Protein AF-A0A367M5C8-F1 (afdb_monomer_lite)

Sequence (348 aa):
QFVAPLQEIDLTRKSRAWNTSKTPVHHAIIPTTRRANISALSRIEQDLYEEICRRYLAQFMPLHRYRQVEVVVEVSGQRFGTSGTTPLLLGWKALYPGMKTKKKGEDDSGENDVLPPMAVGDAALCEGLDITAKKTTPPDHFTDATLLDAMINVHKYVTDERIKAIFKQMIDDRKSGEEEAAGGLGTPATRHTFVPKLVDLAQVEFVKPKGKQKEEFIISTQAGRALIQALPAEIAKPDMTALWETAMREIEAGRSTIDRFEAMQRSWITKVIAEIRSKPLNIPYTAPAKAGVGKGNGSSGPRVAPEPVGRACPQCGSQLMKRMGGNGPFIGCEGFRSGCKYTEQVAA

Secondary structure (DSSP, 8-state):
--TTGGGG--TT---TT--GGG-SS-PPP---SSPP-GGGS-HHHHHHHHHHHHHHHGGGSPPPEEEEEEEEEEETTEEEEEEEEEEEE-GGGGGSTT-----TTS---TT-SSPPP--TT--------------PPPPPPBPHHHHHHHHHTG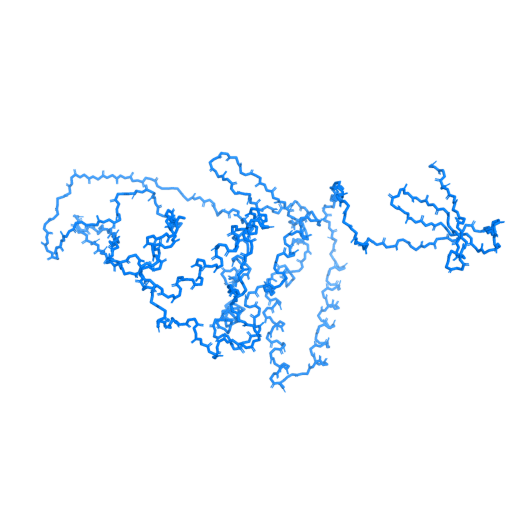GGS---HHHHHHHHHHHHHHHHT-S----SSS-TTTHHHHHHHHHHTTSEEEEPPSSS--S-EEEE-HHHHHHHHHS-HHHHSTHHHHHHHHHHHHHHTTSS-HHHHHHHHHHHHHHHHHHHHTS-------PPP-----------S--PPPEEEEEE-TTTSPEEEEEEETTEEEEEEGGGGGT---EEE---

Organism: Pseudomonas aeruginosa (NCBI:txid287)

InterPro domains:
  IPR000380 DNA topoisomerase, type IA [PTHR11390] (20-323)
  IPR003602 DNA topoisomerase, type IA, DNA-binding domain [SM00437] (3-228)
  IPR013497 DNA topoisomerase, type IA, central [PF01131] (13-259)
  IPR013497 DNA topoisomerase, type IA, central [PS52039] (1-273)
  IPR013498 DNA topoisomerase, type IA, zn finger [PF01396] (311-345)
  IPR013824 DNA topoisomerase, type IA, central region, subdomain 1 [G3DSA:1.10.460.10] (136-302)
  IPR013825 DNA topoisomerase, type IA, central region, subdomain 2 [G3DSA:2.70.20.10] (43-135)
  IPR023405 DNA topoisomerase, type IA, core domain [SSF56712] (9-277)

Foldseek 3Di:
DCPVLLVQFDPVAAAPQPDPLQADPHHDDADDPDDDPLVPDDPVRNVVNLVRHLVVSLRRWDDWDKDKDKDWDADPNDIDIAIAIGTPDCISVVSPPPPPPDDPPDDPPVPRNDDDDDDPPDDDDDPDDDDDDDDDDDDDFAFLVRVLVCQLQVLVVDPDVVLSVLLVVLSVCNVSNVDQRCRGHDRPVCSVPPVVVCVQQQQKDWDQDDDPDGTTGIDGDQLNVLVLVLADPCVNGCSVVSVVVVVVVCCVVVNDHPVVVVVVVVVVVVVRVVVSVVDDRPGDDDNPDPDPDDDDPDDDDDFDDWAWPPAADPVPRATWTWGADPVGIKIDGPCVVVPDGDIGRDDD

Radius of gyration: 30.15 Å; chains: 1; bounding box: 97×52×67 Å

Structure (mmCIF, N/CA/C/O backbone):
data_AF-A0A367M5C8-F1
#
_entry.id   AF-A0A367M5C8-F1
#
loop_
_atom_site.group_PDB
_atom_site.id
_atom_site.type_symbol
_atom_site.label_atom_id
_atom_site.label_alt_id
_atom_site.label_comp_id
_atom_site.label_asym_id
_atom_site.label_entity_id
_atom_site.label_seq_id
_atom_site.pdbx_PDB_ins_code
_atom_site.Cartn_x
_atom_site.Cartn_y
_atom_site.Cartn_z
_atom_site.occupancy
_atom_site.B_iso_or_equiv
_atom_site.auth_seq_id
_atom_site.auth_comp_id
_atom_site.auth_asym_id
_atom_site.auth_atom_id
_atom_site.pdbx_PDB_model_num
ATOM 1 N N . GLN A 1 1 ? 10.477 -0.413 27.932 1.00 45.53 1 GLN A N 1
ATOM 2 C CA . GLN A 1 1 ? 9.050 -0.048 28.092 1.00 45.53 1 GLN A CA 1
ATOM 3 C C . GLN A 1 1 ? 8.068 -1.177 27.728 1.00 45.53 1 GLN A C 1
ATOM 5 O O . GLN A 1 1 ? 6.872 -0.965 27.826 1.00 45.53 1 GLN A O 1
ATOM 10 N N . PHE A 1 2 ? 8.525 -2.398 27.410 1.00 49.91 2 PHE A N 1
ATOM 11 C CA . PHE A 1 2 ? 7.648 -3.506 26.989 1.00 49.91 2 PHE A CA 1
ATOM 12 C C . PHE A 1 2 ? 7.204 -4.470 28.095 1.00 49.91 2 PHE A C 1
ATOM 14 O O . PHE A 1 2 ? 6.577 -5.466 27.786 1.00 49.91 2 PHE A O 1
ATOM 21 N N . VAL A 1 3 ? 7.537 -4.245 29.367 1.00 50.66 3 VAL A N 1
ATOM 22 C CA . VAL A 1 3 ? 7.483 -5.323 30.377 1.00 50.66 3 VAL A CA 1
ATOM 23 C C . VAL A 1 3 ? 6.057 -5.829 30.661 1.00 50.66 3 VAL A C 1
ATOM 25 O O . VAL A 1 3 ? 5.879 -7.025 30.856 1.00 50.66 3 VAL A O 1
ATOM 28 N N . ALA A 1 4 ? 5.039 -4.962 30.629 1.00 50.94 4 ALA A N 1
ATOM 29 C CA . ALA A 1 4 ? 3.665 -5.347 30.971 1.00 50.94 4 ALA A CA 1
ATOM 30 C C . ALA A 1 4 ? 2.943 -6.196 29.890 1.00 50.94 4 ALA A C 1
ATOM 32 O O . ALA A 1 4 ? 2.365 -7.215 30.256 1.00 50.94 4 ALA A O 1
ATOM 33 N N . PRO A 1 5 ? 3.019 -5.887 28.574 1.00 63.91 5 PRO A N 1
ATOM 34 C CA . PRO A 1 5 ? 2.407 -6.721 27.527 1.00 63.91 5 PRO A CA 1
ATOM 35 C C . PRO A 1 5 ? 2.975 -8.141 27.380 1.00 63.91 5 PRO A C 1
ATOM 37 O O . PRO A 1 5 ? 2.334 -8.987 26.765 1.00 63.91 5 PRO A O 1
ATOM 40 N N . LEU A 1 6 ? 4.182 -8.414 27.892 1.00 67.06 6 LEU A N 1
ATOM 41 C CA . LEU A 1 6 ? 4.863 -9.698 27.666 1.00 67.06 6 LEU A CA 1
ATOM 42 C C . LEU A 1 6 ? 4.231 -10.863 28.442 1.00 67.06 6 LEU A C 1
ATOM 44 O O . LEU A 1 6 ? 4.480 -12.011 28.093 1.00 67.06 6 LEU A O 1
ATOM 48 N N . GLN A 1 7 ? 3.420 -10.591 29.470 1.00 75.50 7 GLN A N 1
ATOM 49 C CA . GLN A 1 7 ? 2.758 -11.635 30.262 1.00 75.50 7 GLN A CA 1
ATOM 50 C C . GLN A 1 7 ? 1.666 -12.381 29.477 1.00 75.50 7 GLN A C 1
ATOM 52 O O . GLN A 1 7 ? 1.355 -13.520 29.805 1.00 75.50 7 GLN A O 1
ATOM 57 N N . GLU A 1 8 ? 1.109 -11.767 28.427 1.00 82.62 8 GLU A N 1
ATOM 58 C CA . GLU A 1 8 ? 0.104 -12.381 27.545 1.00 82.62 8 GLU A CA 1
ATOM 59 C C . GLU A 1 8 ? 0.723 -13.176 26.380 1.00 82.62 8 GLU A C 1
ATOM 61 O O . GLU A 1 8 ? -0.003 -13.704 25.534 1.00 82.62 8 GLU A O 1
ATOM 66 N N . ILE A 1 9 ? 2.056 -13.251 26.304 1.00 89.38 9 ILE A N 1
ATOM 67 C CA . ILE A 1 9 ? 2.743 -14.012 25.262 1.00 89.38 9 ILE A CA 1
ATOM 68 C C . ILE A 1 9 ? 2.617 -15.500 25.556 1.00 89.38 9 ILE A C 1
ATOM 70 O O . ILE A 1 9 ? 3.171 -16.013 26.526 1.00 89.38 9 ILE A O 1
ATOM 74 N N . ASP A 1 10 ? 1.969 -16.204 24.637 1.00 92.62 10 ASP A N 1
ATOM 75 C CA . ASP A 1 10 ? 1.912 -17.656 24.619 1.00 92.62 10 ASP A CA 1
ATOM 76 C C . ASP A 1 10 ? 2.814 -18.189 23.499 1.00 92.62 10 ASP A C 1
ATOM 78 O O . ASP A 1 10 ? 2.473 -18.140 22.317 1.00 92.62 10 ASP A O 1
ATOM 82 N N . LEU A 1 11 ? 3.981 -18.721 23.871 1.00 91.25 11 LEU A N 1
ATOM 83 C CA . LEU A 1 11 ? 4.947 -19.283 22.919 1.00 91.25 11 LEU A CA 1
ATOM 84 C C . LEU A 1 11 ? 4.461 -20.584 22.257 1.00 91.25 11 LEU A C 1
ATOM 86 O O . LEU A 1 11 ? 5.047 -21.013 21.263 1.00 91.25 11 LEU A O 1
ATOM 90 N N . THR A 1 12 ? 3.406 -21.216 22.782 1.00 93.56 12 THR A N 1
ATOM 91 C CA . THR A 1 12 ? 2.796 -22.408 22.172 1.00 93.56 12 THR A CA 1
ATOM 92 C C . THR A 1 12 ? 1.812 -22.047 21.059 1.00 93.56 12 THR A C 1
ATOM 94 O O . THR A 1 12 ? 1.510 -22.872 20.190 1.00 93.56 12 THR A O 1
ATOM 97 N N . ARG A 1 13 ? 1.354 -20.789 21.027 1.00 92.44 13 ARG A N 1
ATOM 98 C CA . ARG A 1 13 ? 0.439 -20.277 20.014 1.00 92.44 13 ARG A CA 1
ATOM 99 C C . ARG A 1 13 ? 1.116 -20.214 18.649 1.00 92.44 13 ARG A C 1
ATOM 101 O O . ARG A 1 13 ? 2.144 -19.570 18.461 1.00 92.44 13 ARG A O 1
ATOM 108 N N . LYS A 1 14 ? 0.454 -20.801 17.653 1.00 90.94 14 LYS A N 1
ATOM 109 C CA . LYS A 1 14 ? 0.786 -20.648 16.233 1.00 90.94 14 LYS A CA 1
ATOM 110 C C . LYS A 1 14 ? -0.326 -19.862 15.555 1.00 90.94 14 LYS A C 1
ATOM 112 O O . LYS A 1 14 ? -1.438 -20.358 15.387 1.00 90.94 14 LYS A O 1
ATOM 117 N N . SER A 1 15 ? -0.052 -18.609 15.204 1.00 92.88 15 SER A N 1
ATOM 118 C CA . SER A 1 15 ? -0.981 -17.809 14.401 1.00 92.88 15 SER A CA 1
ATOM 119 C C . SER A 1 15 ? -1.059 -18.342 12.962 1.00 92.88 15 SER A C 1
ATOM 121 O O . SER A 1 15 ? -0.320 -19.235 12.550 1.00 92.88 15 SER A O 1
ATOM 123 N N . ARG A 1 16 ? -1.914 -17.732 12.140 1.00 91.19 16 ARG A N 1
ATOM 124 C CA . ARG A 1 16 ? -1.966 -18.008 10.696 1.00 91.19 16 ARG A CA 1
ATOM 125 C C . ARG A 1 16 ? -0.659 -17.716 9.939 1.00 91.19 16 ARG A C 1
ATOM 127 O O . ARG A 1 16 ? -0.569 -18.058 8.767 1.00 91.19 16 ARG A O 1
ATOM 134 N N . ALA A 1 17 ? 0.304 -17.026 10.560 1.00 90.81 17 ALA A N 1
ATOM 135 C CA . ALA A 1 17 ? 1.581 -16.685 9.936 1.00 90.81 17 ALA A CA 1
ATOM 136 C C . ALA A 1 17 ? 2.478 -17.914 9.695 1.00 90.81 17 ALA A C 1
ATOM 138 O O . ALA A 1 17 ? 3.324 -17.878 8.807 1.00 90.81 17 ALA A O 1
ATOM 139 N N . TRP A 1 18 ? 2.282 -19.006 10.441 1.00 91.19 18 TRP A N 1
ATOM 140 C CA . TRP A 1 18 ? 3.015 -20.261 10.262 1.00 91.19 18 TRP A CA 1
ATOM 141 C C . TRP A 1 18 ? 2.321 -21.132 9.219 1.00 91.19 18 TRP A C 1
ATOM 143 O O . TRP A 1 18 ? 1.562 -22.037 9.559 1.00 91.19 18 TRP A O 1
ATOM 153 N N . ASN A 1 19 ? 2.557 -20.833 7.943 1.00 88.31 19 ASN A N 1
ATOM 154 C CA . ASN A 1 19 ? 1.948 -21.569 6.844 1.00 88.31 19 ASN A CA 1
ATOM 155 C C . ASN A 1 19 ? 2.931 -21.769 5.681 1.00 88.31 19 ASN A C 1
ATOM 157 O O . ASN A 1 19 ? 3.166 -20.847 4.905 1.00 88.31 19 ASN A O 1
ATOM 161 N N . THR A 1 20 ? 3.457 -22.990 5.541 1.00 87.12 20 THR A N 1
ATOM 162 C CA . THR A 1 20 ? 4.436 -23.365 4.504 1.00 87.12 20 THR A CA 1
ATOM 163 C C . THR A 1 20 ? 3.883 -23.256 3.083 1.00 87.12 20 THR A C 1
ATOM 165 O O . THR A 1 20 ? 4.638 -22.964 2.164 1.00 87.12 20 THR A O 1
ATOM 168 N N . SER A 1 21 ? 2.566 -23.417 2.890 1.00 81.38 21 SER A N 1
ATOM 169 C CA . SER A 1 21 ? 1.946 -23.220 1.567 1.00 81.38 21 SER A CA 1
ATOM 170 C C . SER A 1 21 ? 2.016 -21.770 1.080 1.00 81.38 21 SER A C 1
ATOM 172 O O . SER A 1 21 ? 1.795 -21.521 -0.095 1.00 81.38 21 SER A O 1
ATOM 174 N N . LYS A 1 22 ? 2.345 -20.820 1.971 1.00 78.06 22 LYS A N 1
ATOM 175 C CA . LYS A 1 22 ? 2.404 -19.384 1.674 1.00 78.06 22 LYS A CA 1
ATOM 176 C C . LYS A 1 22 ? 3.822 -18.806 1.674 1.00 78.06 22 LYS A C 1
ATOM 178 O O . LYS A 1 22 ? 3.990 -17.601 1.870 1.00 78.06 22 LYS A O 1
ATOM 183 N N . THR A 1 23 ? 4.846 -19.648 1.538 1.00 71.75 23 THR A N 1
ATOM 184 C CA . THR A 1 23 ? 6.262 -19.243 1.597 1.00 71.75 23 THR A CA 1
ATOM 185 C C . THR A 1 23 ? 7.053 -19.866 0.443 1.00 71.75 23 THR A C 1
ATOM 187 O O . THR A 1 23 ? 7.751 -20.855 0.665 1.00 71.75 23 THR A O 1
ATOM 190 N N . PRO A 1 24 ? 6.945 -19.324 -0.784 1.00 64.31 24 PRO A N 1
ATOM 191 C CA . PRO A 1 24 ? 7.475 -19.986 -1.975 1.00 64.31 24 PRO A CA 1
ATOM 192 C C . PRO A 1 24 ? 8.989 -19.776 -2.146 1.00 64.31 24 PRO A C 1
ATOM 194 O O . PRO A 1 24 ? 9.703 -20.715 -2.474 1.00 64.31 24 PRO A O 1
ATOM 197 N N . VAL A 1 25 ? 9.504 -18.569 -1.872 1.00 68.50 25 VAL A N 1
ATOM 198 C CA . VAL A 1 25 ? 10.933 -18.223 -2.074 1.00 68.50 25 VAL A CA 1
ATOM 199 C C . VAL A 1 25 ? 11.537 -17.545 -0.843 1.00 68.50 25 VAL A C 1
ATOM 201 O O . VAL A 1 25 ? 12.653 -17.849 -0.418 1.00 68.50 25 VAL A O 1
ATOM 204 N N . HIS A 1 26 ? 10.780 -16.641 -0.223 1.00 78.31 26 HIS A N 1
ATOM 205 C CA . HIS A 1 26 ? 11.181 -15.912 0.975 1.00 78.31 26 HIS A CA 1
ATOM 206 C C . HIS A 1 26 ? 10.059 -15.939 2.016 1.00 78.31 26 HIS A C 1
ATOM 208 O O . HIS A 1 26 ? 8.881 -16.072 1.682 1.00 78.31 26 HIS A O 1
ATOM 214 N N . HIS A 1 27 ? 10.423 -15.796 3.289 1.00 84.81 27 HIS A N 1
ATOM 215 C CA . HIS A 1 27 ? 9.475 -15.634 4.390 1.00 84.81 27 HIS A CA 1
ATOM 216 C C . HIS A 1 27 ? 9.420 -14.171 4.856 1.00 84.81 27 HIS A C 1
ATOM 218 O O . HIS A 1 27 ? 10.221 -13.331 4.444 1.00 84.81 27 HIS A O 1
ATOM 224 N N . ALA A 1 28 ? 8.471 -13.854 5.742 1.00 89.19 28 ALA A N 1
ATOM 225 C CA . ALA A 1 28 ? 8.386 -12.535 6.364 1.00 89.19 28 ALA A CA 1
ATOM 226 C C . ALA A 1 28 ? 9.695 -12.159 7.088 1.00 89.19 28 ALA A C 1
ATOM 228 O O . ALA A 1 28 ? 10.376 -13.024 7.640 1.00 89.19 28 ALA A O 1
ATOM 229 N N . ILE A 1 29 ? 10.028 -10.866 7.122 1.00 92.25 29 ILE A N 1
ATOM 230 C CA . ILE A 1 29 ? 11.191 -10.357 7.862 1.00 92.25 29 ILE A CA 1
ATOM 231 C C . ILE A 1 29 ? 10.926 -10.531 9.363 1.00 92.25 29 ILE A C 1
ATOM 233 O O . ILE A 1 29 ? 9.943 -10.005 9.887 1.00 92.25 29 ILE A O 1
ATOM 237 N N . ILE A 1 30 ? 11.801 -11.272 10.042 1.00 94.94 30 ILE A N 1
ATOM 238 C CA . ILE A 1 30 ? 11.716 -11.583 11.474 1.00 94.94 30 ILE A CA 1
ATOM 239 C C . ILE A 1 30 ? 13.069 -11.341 12.155 1.00 94.94 30 ILE A C 1
ATOM 241 O O . ILE A 1 30 ? 14.100 -11.329 11.475 1.00 94.94 30 ILE A O 1
ATOM 245 N N . PRO A 1 31 ? 13.104 -11.174 13.489 1.00 94.75 31 PRO A N 1
ATOM 246 C CA . PRO A 1 31 ? 14.361 -11.175 14.224 1.00 94.75 31 PRO A CA 1
ATOM 247 C C . PRO A 1 31 ? 15.100 -12.505 14.037 1.00 94.75 31 PRO A C 1
ATOM 249 O O . PRO A 1 31 ? 14.482 -13.568 13.966 1.00 94.75 31 PRO A O 1
ATOM 252 N N . THR A 1 32 ? 16.430 -12.456 13.992 1.00 94.56 32 THR A N 1
ATOM 253 C CA . THR A 1 32 ? 17.258 -13.673 13.991 1.00 94.56 32 THR A CA 1
ATOM 254 C C . THR A 1 32 ? 17.494 -14.168 15.419 1.00 94.56 32 THR A C 1
ATOM 256 O O . THR A 1 32 ? 17.270 -13.445 16.388 1.00 94.56 32 THR A O 1
ATOM 259 N N . THR A 1 33 ? 18.011 -15.387 15.570 1.00 93.12 33 THR A N 1
ATOM 260 C CA . THR A 1 33 ? 18.402 -15.940 16.879 1.00 93.12 33 THR A CA 1
ATOM 261 C C . THR A 1 33 ? 19.664 -15.292 17.459 1.00 93.12 33 THR A C 1
ATOM 263 O O . THR A 1 33 ? 19.982 -15.496 18.631 1.00 93.12 33 THR A O 1
ATOM 266 N N . ARG A 1 34 ? 20.398 -14.496 16.668 1.00 93.44 34 ARG A N 1
ATOM 267 C CA . ARG A 1 34 ? 21.590 -13.789 17.135 1.00 93.44 34 ARG A CA 1
ATOM 268 C C . ARG A 1 34 ? 21.174 -12.603 17.999 1.00 93.44 34 ARG A C 1
ATOM 270 O O . ARG A 1 34 ? 20.440 -11.725 17.552 1.00 93.44 34 ARG A O 1
ATOM 277 N N . ARG A 1 35 ? 21.702 -12.542 19.223 1.00 90.06 35 ARG A N 1
ATOM 278 C CA . ARG A 1 35 ? 21.467 -11.410 20.125 1.00 90.06 35 ARG A CA 1
ATOM 279 C C . ARG A 1 35 ? 21.980 -10.117 19.485 1.00 90.06 35 ARG A C 1
ATOM 281 O O . ARG A 1 35 ? 23.178 -9.985 19.235 1.00 90.06 35 ARG A O 1
ATOM 288 N N . ALA A 1 36 ? 21.074 -9.179 19.225 1.00 89.88 36 ALA A N 1
ATOM 289 C CA . ALA A 1 36 ? 21.419 -7.877 18.668 1.00 89.88 36 ALA A CA 1
ATOM 290 C C . ALA A 1 36 ? 22.161 -7.015 19.703 1.00 89.88 36 ALA A C 1
ATOM 292 O O . ALA A 1 36 ? 21.765 -6.949 20.869 1.00 89.88 36 ALA A O 1
ATOM 293 N N . ASN A 1 37 ? 23.222 -6.330 19.268 1.00 93.31 37 ASN A N 1
ATOM 294 C CA . ASN A 1 37 ? 23.894 -5.316 20.073 1.00 93.31 37 ASN A CA 1
ATOM 295 C C . ASN A 1 37 ? 23.205 -3.959 19.868 1.00 93.31 37 ASN A C 1
ATOM 297 O O . ASN A 1 37 ? 23.601 -3.185 19.002 1.00 93.31 37 ASN A O 1
ATOM 301 N N . ILE A 1 38 ? 22.156 -3.695 20.649 1.00 91.25 38 ILE A N 1
ATOM 302 C CA . ILE A 1 38 ? 21.297 -2.513 20.478 1.00 91.25 38 ILE A CA 1
ATOM 303 C C . ILE A 1 38 ? 22.083 -1.200 20.587 1.00 91.25 38 ILE A C 1
ATOM 305 O O . ILE A 1 38 ? 21.796 -0.264 19.851 1.00 91.25 38 ILE A O 1
ATOM 309 N N . SER A 1 39 ? 23.107 -1.132 21.444 1.00 92.56 39 SER A N 1
ATOM 310 C CA . SER A 1 39 ? 23.910 0.087 21.616 1.00 92.56 39 SER A CA 1
ATOM 311 C C . SER A 1 39 ? 24.799 0.416 20.415 1.00 92.56 39 SER A C 1
ATOM 313 O O . SER A 1 39 ? 25.228 1.558 20.286 1.00 92.56 39 SER A O 1
ATOM 315 N N . ALA A 1 40 ? 25.068 -0.557 19.539 1.00 94.88 40 ALA A N 1
ATOM 316 C CA . ALA A 1 40 ? 25.815 -0.341 18.302 1.00 94.88 40 ALA A CA 1
ATOM 317 C C . ALA A 1 40 ? 24.926 0.114 17.134 1.00 94.88 40 ALA A C 1
ATOM 319 O O . ALA A 1 40 ? 25.451 0.521 16.102 1.00 94.88 40 ALA A O 1
ATOM 320 N N . LEU A 1 41 ? 23.600 0.031 17.278 1.00 94.31 41 LEU A N 1
ATOM 321 C CA . LEU A 1 41 ? 22.654 0.449 16.251 1.00 94.31 41 LEU A CA 1
ATOM 322 C C . LEU A 1 41 ? 22.446 1.965 16.313 1.00 94.31 41 LEU A C 1
ATOM 324 O O . LEU A 1 41 ? 22.306 2.541 17.394 1.00 94.31 41 LEU A O 1
ATOM 328 N N . SER A 1 42 ? 22.357 2.609 15.153 1.00 96.56 42 SER A N 1
ATOM 329 C CA . SER A 1 42 ? 21.863 3.982 15.043 1.00 96.56 42 SER A CA 1
ATOM 330 C C . SER A 1 42 ? 20.400 4.075 15.485 1.00 96.56 42 SER A C 1
ATOM 332 O O . SER A 1 42 ? 19.686 3.075 15.556 1.00 96.56 42 SER A O 1
ATOM 334 N N . ARG A 1 43 ? 19.905 5.292 15.738 1.00 94.25 43 ARG A N 1
ATOM 335 C CA . ARG A 1 43 ? 18.515 5.478 16.174 1.00 94.25 43 ARG A CA 1
ATOM 336 C C . ARG A 1 43 ? 17.496 4.885 15.190 1.00 94.25 43 ARG A C 1
ATOM 338 O O . ARG A 1 43 ? 16.565 4.216 15.619 1.00 94.25 43 ARG A O 1
ATOM 345 N N . ILE A 1 44 ? 17.709 5.085 13.889 1.00 94.94 44 ILE A N 1
ATOM 346 C CA . ILE A 1 44 ? 16.821 4.571 12.835 1.00 94.94 44 ILE A CA 1
ATOM 347 C C . ILE A 1 44 ? 16.834 3.038 12.814 1.00 94.94 44 ILE A C 1
ATOM 349 O O . ILE A 1 44 ? 15.782 2.411 12.717 1.00 94.94 44 ILE A O 1
ATOM 353 N N . GLU A 1 45 ? 18.012 2.423 12.941 1.00 95.25 45 GLU A N 1
ATOM 354 C CA . GLU A 1 45 ? 18.137 0.962 12.989 1.00 95.25 45 GLU A CA 1
ATOM 355 C C . GLU A 1 45 ? 17.485 0.375 14.244 1.00 95.25 45 GLU A C 1
ATOM 357 O O . GLU A 1 45 ? 16.847 -0.672 14.157 1.00 95.25 45 GLU A O 1
ATOM 362 N N . GLN A 1 46 ? 17.603 1.050 15.393 1.00 94.44 46 GLN A N 1
ATOM 363 C CA . GLN A 1 46 ? 16.920 0.649 16.625 1.00 94.44 46 GLN A CA 1
ATOM 364 C C . GLN A 1 46 ? 15.401 0.692 16.453 1.00 94.44 46 GLN A C 1
ATOM 366 O O . GLN A 1 46 ? 14.739 -0.304 16.737 1.00 94.44 46 GLN A O 1
ATOM 371 N N . ASP A 1 47 ? 14.862 1.805 15.946 1.00 93.12 47 ASP A N 1
ATOM 372 C CA . ASP A 1 47 ? 13.420 1.977 15.748 1.00 93.12 47 ASP A CA 1
ATOM 373 C C . ASP A 1 47 ? 12.865 0.917 14.766 1.00 93.12 47 ASP A C 1
ATOM 375 O O . ASP A 1 47 ? 11.828 0.301 15.029 1.00 93.12 47 ASP A O 1
ATOM 379 N N . LEU A 1 48 ? 13.583 0.633 13.667 1.00 94.50 48 LEU A N 1
ATOM 380 C CA . LEU A 1 48 ? 13.205 -0.403 12.697 1.00 94.50 48 LEU A CA 1
ATOM 381 C C . LEU A 1 48 ? 13.282 -1.818 13.293 1.00 94.50 48 LEU A C 1
ATOM 383 O O . LEU A 1 48 ? 12.357 -2.616 13.124 1.00 94.50 48 LEU A O 1
ATOM 387 N N . TYR A 1 49 ? 14.373 -2.141 13.992 1.00 94.62 49 TYR A N 1
ATOM 388 C CA . TYR A 1 49 ? 14.552 -3.441 14.639 1.00 94.62 49 TYR A CA 1
ATOM 389 C C . TYR A 1 49 ? 13.475 -3.693 15.701 1.00 94.62 49 TYR A C 1
ATOM 391 O O . TYR A 1 49 ? 12.922 -4.794 15.779 1.00 94.62 49 TYR A O 1
ATOM 399 N N . GLU A 1 50 ? 13.139 -2.670 16.489 1.00 92.25 50 GLU A N 1
ATOM 400 C CA . GLU A 1 50 ? 12.083 -2.733 17.493 1.00 92.25 50 GLU A CA 1
ATOM 401 C C . GLU A 1 50 ? 10.712 -2.999 16.861 1.00 92.25 50 GLU A C 1
ATOM 403 O O . GLU A 1 50 ? 9.981 -3.850 17.366 1.00 92.25 50 GLU A O 1
ATOM 408 N N . GLU A 1 51 ? 10.375 -2.362 15.734 1.00 93.94 51 GLU A N 1
ATOM 409 C CA . GLU A 1 51 ? 9.119 -2.636 15.021 1.00 93.94 51 GLU A CA 1
ATOM 410 C C . GLU A 1 51 ? 9.062 -4.073 14.480 1.00 93.94 51 GLU A C 1
ATOM 412 O O . GLU A 1 51 ? 8.044 -4.751 14.642 1.00 93.94 51 GLU A O 1
ATOM 417 N N . ILE A 1 52 ? 10.164 -4.586 13.917 1.00 95.06 52 ILE A N 1
ATOM 418 C CA . ILE A 1 52 ? 10.256 -5.983 13.457 1.00 95.06 52 ILE A CA 1
ATOM 419 C C . ILE A 1 52 ? 10.037 -6.948 14.632 1.00 95.06 52 ILE A C 1
ATOM 421 O O . ILE A 1 52 ? 9.245 -7.891 14.534 1.00 95.06 52 ILE A O 1
ATOM 425 N N . CYS A 1 53 ? 10.695 -6.700 15.769 1.00 93.56 53 CYS A N 1
ATOM 426 C CA . CYS A 1 53 ? 10.545 -7.518 16.972 1.00 93.56 53 CYS A CA 1
ATOM 427 C C . CYS A 1 53 ? 9.118 -7.462 17.518 1.00 93.56 53 CYS A C 1
ATOM 429 O O . CYS A 1 53 ? 8.515 -8.500 17.783 1.00 93.56 53 CYS A O 1
ATOM 431 N N . ARG A 1 54 ? 8.550 -6.261 17.644 1.00 92.88 54 ARG A N 1
ATOM 432 C CA . ARG A 1 54 ? 7.183 -6.032 18.119 1.00 92.88 54 ARG A CA 1
ATOM 433 C C . ARG A 1 54 ? 6.163 -6.756 17.240 1.00 92.88 54 ARG A C 1
ATOM 435 O O . ARG A 1 54 ? 5.284 -7.445 17.760 1.00 92.88 54 ARG A O 1
ATOM 442 N N . ARG A 1 55 ? 6.314 -6.683 15.913 1.00 94.31 55 ARG A N 1
ATOM 443 C CA . ARG A 1 55 ? 5.435 -7.363 14.953 1.00 94.31 55 ARG A CA 1
ATOM 444 C C . ARG A 1 55 ? 5.543 -8.888 15.014 1.00 94.31 55 ARG A C 1
ATOM 446 O O . ARG A 1 55 ? 4.530 -9.570 14.834 1.00 94.31 55 ARG A O 1
ATOM 453 N N . TYR A 1 56 ? 6.741 -9.414 15.271 1.00 94.62 56 TYR A N 1
ATOM 454 C CA . TYR A 1 56 ? 6.968 -10.842 15.492 1.00 94.62 56 TYR A CA 1
ATOM 455 C C . TYR A 1 56 ? 6.333 -11.315 16.809 1.00 94.62 56 TYR A C 1
ATOM 457 O O . TYR A 1 56 ? 5.574 -12.281 16.807 1.00 94.62 56 TYR A O 1
ATOM 465 N N . LEU A 1 57 ? 6.539 -10.586 17.911 1.00 93.06 57 LEU A N 1
ATOM 466 C CA . LEU A 1 57 ? 5.936 -10.892 19.217 1.00 93.06 57 LEU A CA 1
ATOM 467 C C . LEU A 1 57 ? 4.401 -10.873 19.170 1.00 93.06 57 LEU A C 1
ATOM 469 O O . LEU A 1 57 ? 3.757 -11.734 19.764 1.00 93.06 57 LEU A O 1
ATOM 473 N N . ALA A 1 58 ? 3.807 -9.962 18.393 1.00 93.19 58 ALA A N 1
ATOM 474 C CA . ALA A 1 58 ? 2.360 -9.895 18.183 1.00 93.19 58 ALA A CA 1
ATOM 475 C C . ALA A 1 58 ? 1.749 -11.212 17.665 1.00 93.19 58 ALA A C 1
ATOM 477 O O . ALA A 1 58 ? 0.559 -11.454 17.863 1.00 93.19 58 ALA A O 1
ATOM 478 N N . GLN A 1 59 ? 2.539 -12.076 17.017 1.00 94.81 59 GLN A N 1
ATOM 479 C CA . GLN A 1 59 ? 2.066 -13.371 16.526 1.00 94.81 59 GLN A CA 1
ATOM 480 C C . GLN A 1 59 ? 1.772 -14.384 17.649 1.00 94.81 59 GLN A C 1
ATOM 482 O O . GLN A 1 59 ? 0.974 -15.299 17.445 1.00 94.81 59 GLN A O 1
ATOM 487 N N . PHE A 1 60 ? 2.351 -14.179 18.833 1.00 94.50 60 PHE A N 1
ATOM 488 C CA . PHE A 1 60 ? 2.182 -15.012 20.030 1.00 94.50 60 PHE A CA 1
ATOM 489 C C . PHE A 1 60 ? 1.181 -14.423 21.033 1.00 94.50 60 PHE A C 1
ATOM 491 O O . PHE A 1 60 ? 0.932 -15.002 22.085 1.00 94.50 60 PHE A O 1
ATOM 498 N N . MET A 1 61 ? 0.582 -13.279 20.701 1.00 93.50 61 MET A N 1
ATOM 499 C CA . MET A 1 61 ? -0.424 -12.609 21.523 1.00 93.50 61 MET A CA 1
ATOM 500 C C . MET A 1 61 ? -1.844 -13.036 21.111 1.00 93.50 61 MET A C 1
ATOM 502 O O . MET A 1 61 ? -2.080 -13.385 19.941 1.00 93.50 61 MET A O 1
ATOM 506 N N . PRO A 1 62 ? -2.829 -12.972 22.024 1.00 93.06 62 PRO A N 1
ATOM 507 C CA . PRO A 1 62 ? -4.216 -13.268 21.694 1.00 93.06 62 PRO A CA 1
ATOM 508 C C . PRO A 1 62 ? -4.800 -12.262 20.689 1.00 93.06 62 PRO A C 1
ATOM 510 O O . PRO A 1 62 ? -4.286 -11.162 20.463 1.00 93.06 62 PRO A O 1
ATOM 513 N N . LEU A 1 63 ? -5.902 -12.656 20.045 1.00 93.31 63 LEU A N 1
ATOM 514 C CA . LEU A 1 63 ? -6.631 -11.761 19.147 1.00 93.31 63 LEU A CA 1
ATOM 515 C C . LEU A 1 63 ? -7.251 -10.610 19.943 1.00 93.31 63 LEU A C 1
ATOM 517 O O . LEU A 1 63 ? -7.773 -10.814 21.037 1.00 93.31 63 LEU A O 1
ATOM 521 N N . HIS A 1 64 ? -7.251 -9.418 19.350 1.00 92.38 64 HIS A N 1
ATOM 522 C CA . HIS A 1 64 ? -8.053 -8.313 19.854 1.00 92.38 64 HIS A CA 1
ATOM 523 C C . HIS A 1 64 ? -9.538 -8.685 19.775 1.00 92.38 64 HIS A C 1
ATOM 525 O O . HIS A 1 64 ? -10.037 -8.995 18.691 1.00 92.38 64 HIS A O 1
ATOM 531 N N . ARG A 1 65 ? -10.234 -8.652 20.911 1.00 93.00 65 ARG A N 1
ATOM 532 C CA . ARG A 1 65 ? -11.679 -8.885 21.001 1.00 93.00 65 ARG A CA 1
ATOM 533 C C . ARG A 1 65 ? -12.356 -7.581 21.376 1.00 93.00 65 ARG A C 1
ATOM 535 O O . ARG A 1 65 ? -11.913 -6.885 22.286 1.00 93.00 65 ARG A O 1
ATOM 542 N N . TYR A 1 66 ? -13.444 -7.275 20.695 1.00 90.69 66 TYR A N 1
ATOM 543 C CA . TYR A 1 66 ? -14.257 -6.096 20.940 1.00 90.69 66 TYR A CA 1
ATOM 544 C C . TYR A 1 66 ? -15.728 -6.447 20.737 1.00 90.69 66 TYR A C 1
ATOM 546 O O . TYR A 1 66 ? -16.054 -7.460 20.115 1.00 90.69 66 TYR A O 1
ATOM 554 N N . ARG A 1 67 ? -16.603 -5.611 21.282 1.00 89.44 67 ARG A N 1
ATOM 555 C CA . ARG A 1 67 ? -18.043 -5.640 21.055 1.00 89.44 67 ARG A CA 1
ATOM 556 C C . ARG A 1 67 ? -18.409 -4.406 20.245 1.00 89.44 67 ARG A C 1
ATOM 558 O O . ARG A 1 67 ? -18.207 -3.297 20.728 1.00 89.44 67 ARG A O 1
ATOM 565 N N . GLN A 1 68 ? -18.922 -4.611 19.039 1.00 90.38 68 GLN A N 1
ATOM 566 C CA . GLN A 1 68 ? -19.510 -3.552 18.226 1.00 90.38 68 GLN A CA 1
ATOM 567 C C . GLN A 1 68 ? -21.017 -3.521 18.486 1.00 90.38 68 GLN A C 1
ATOM 569 O O . GLN A 1 68 ? -21.659 -4.571 18.505 1.00 90.38 68 GLN A O 1
ATOM 574 N N . VAL A 1 69 ? -21.555 -2.332 18.732 1.00 89.31 69 VAL A N 1
ATOM 575 C CA . VAL A 1 69 ? -22.981 -2.073 18.939 1.00 89.31 69 VAL A CA 1
ATOM 576 C C . VAL A 1 69 ? -23.413 -1.083 17.873 1.00 89.31 69 VAL A C 1
ATOM 578 O O . VAL A 1 69 ? -22.768 -0.053 17.704 1.00 89.31 69 VAL A O 1
ATOM 581 N N . GLU A 1 70 ? -24.490 -1.397 17.166 1.00 91.31 70 GLU A N 1
ATOM 582 C CA . GLU A 1 70 ? -25.140 -0.499 16.215 1.00 91.31 70 GLU A CA 1
ATOM 583 C C . GLU A 1 70 ? -26.546 -0.215 16.720 1.00 91.31 70 GLU A C 1
ATOM 585 O O . GLU A 1 70 ? -27.264 -1.123 17.141 1.00 91.31 70 GLU A O 1
ATOM 590 N N . VAL A 1 71 ? -26.912 1.058 16.711 1.00 91.56 71 VAL A N 1
ATOM 591 C CA . VAL A 1 71 ? -28.167 1.553 17.260 1.00 91.56 71 VAL A CA 1
ATOM 592 C C . VAL A 1 71 ? -28.870 2.308 16.161 1.00 91.56 71 VAL A C 1
ATOM 594 O O . VAL A 1 71 ? -28.279 3.187 15.536 1.00 91.56 71 VAL A O 1
ATOM 597 N N . VAL A 1 72 ? -30.136 1.973 15.947 1.00 93.00 72 VAL A N 1
ATOM 598 C CA . VAL A 1 72 ? -31.022 2.710 15.054 1.00 93.00 72 VAL A CA 1
ATOM 599 C C . VAL A 1 72 ? -32.226 3.145 15.868 1.00 93.00 72 VAL A C 1
ATOM 601 O O . VAL A 1 72 ? -32.918 2.307 16.442 1.00 93.00 72 VAL A O 1
ATOM 604 N N . VAL A 1 73 ? -32.469 4.451 15.906 1.00 92.00 73 VAL A N 1
ATOM 605 C CA . VAL A 1 73 ? -33.648 5.049 16.536 1.00 92.00 73 VAL A CA 1
ATOM 606 C C . VAL A 1 73 ? -34.533 5.673 15.469 1.00 92.00 73 VAL A C 1
ATOM 608 O O . VAL A 1 73 ? -34.045 6.201 14.466 1.00 92.00 73 VAL A O 1
ATOM 611 N N . GLU A 1 74 ? -35.843 5.603 15.681 1.00 92.50 74 GLU A N 1
ATOM 612 C CA . GLU A 1 74 ? -36.825 6.263 14.829 1.00 92.50 74 GLU A CA 1
ATOM 613 C C . GLU A 1 74 ? -37.395 7.481 15.555 1.00 92.50 74 GLU A C 1
ATOM 615 O O . GLU A 1 74 ? -37.919 7.368 16.661 1.00 92.50 74 GLU A O 1
ATOM 620 N N . VAL A 1 75 ? -37.290 8.652 14.930 1.00 90.62 75 VAL A N 1
ATOM 621 C CA . VAL A 1 75 ? -37.833 9.912 15.447 1.00 90.62 75 VAL A CA 1
ATOM 622 C C . VAL A 1 75 ? -38.649 10.549 14.332 1.00 90.62 75 VAL A C 1
ATOM 624 O O . VAL A 1 75 ? -38.120 10.838 13.260 1.00 90.62 75 VAL A O 1
ATOM 627 N N . SER A 1 76 ? -39.950 10.743 14.560 1.00 89.81 76 SER A N 1
ATOM 628 C CA . SER A 1 76 ? -40.872 11.332 13.573 1.00 89.81 76 SER A CA 1
ATOM 629 C C . SER A 1 76 ? -40.828 10.644 12.193 1.00 89.81 76 SER A C 1
ATOM 631 O O . SER A 1 76 ? -40.851 11.308 11.157 1.00 89.81 76 SER A O 1
ATOM 633 N N . GLY A 1 77 ? -40.717 9.309 12.169 1.00 91.38 77 GLY A N 1
ATOM 634 C CA . GLY A 1 77 ? -40.640 8.501 10.943 1.00 91.38 77 GLY A CA 1
ATOM 635 C C . GLY A 1 77 ? -39.285 8.531 10.219 1.00 91.38 77 GLY A C 1
ATOM 636 O O . GLY A 1 77 ? -39.153 7.937 9.151 1.00 91.38 77 GLY A O 1
ATOM 637 N N . GLN A 1 78 ? -38.275 9.212 10.771 1.00 92.62 78 GLN A N 1
ATOM 638 C CA . GLN A 1 78 ? -36.910 9.248 10.240 1.00 92.62 78 GLN A CA 1
ATOM 639 C C . GLN A 1 78 ? -35.980 8.360 11.068 1.00 92.62 78 GLN A C 1
ATOM 641 O O . GLN A 1 78 ? -36.103 8.290 12.290 1.00 92.62 78 GLN A O 1
ATOM 646 N N . ARG A 1 79 ? -35.026 7.699 10.403 1.00 94.06 79 ARG A N 1
ATOM 647 C CA . ARG A 1 79 ? -34.059 6.800 11.049 1.00 94.06 79 ARG A CA 1
ATOM 648 C C . ARG A 1 79 ? -32.737 7.508 11.310 1.00 94.06 79 ARG A C 1
ATOM 650 O O . ARG A 1 79 ? -32.114 8.015 10.381 1.00 94.06 79 ARG A O 1
ATOM 657 N N . PHE A 1 80 ? -32.282 7.447 12.553 1.00 91.56 80 PHE A N 1
ATOM 658 C CA . PHE A 1 80 ? -30.970 7.923 12.978 1.00 91.56 80 PHE A CA 1
ATOM 659 C C . PHE A 1 80 ? -30.140 6.738 13.455 1.00 91.56 80 PHE A C 1
ATOM 661 O O . PHE A 1 80 ? -30.657 5.859 14.142 1.00 91.56 80 PHE A O 1
ATOM 668 N N . GLY A 1 81 ? -28.869 6.701 13.060 1.00 90.69 81 GLY A N 1
ATOM 669 C CA . GLY A 1 81 ? -27.964 5.596 13.350 1.00 90.69 81 GLY A CA 1
ATOM 670 C C . GLY A 1 81 ? -26.703 6.063 14.063 1.00 90.69 81 GLY A C 1
ATOM 671 O O . GLY A 1 81 ? -26.134 7.091 13.699 1.00 90.69 81 GLY A O 1
ATOM 672 N N . THR A 1 82 ? -26.245 5.288 15.040 1.00 91.25 82 THR A N 1
ATOM 673 C CA . THR A 1 82 ? -24.904 5.422 15.620 1.00 91.25 82 THR A CA 1
ATOM 674 C C . THR A 1 82 ? -24.296 4.045 15.859 1.00 91.25 82 THR A C 1
ATOM 676 O O . THR A 1 82 ? -25.002 3.036 15.917 1.00 91.25 82 THR A O 1
ATOM 679 N N . SER A 1 83 ? -22.977 3.993 15.988 1.00 91.19 83 SER A N 1
ATOM 680 C CA . SER A 1 83 ? -22.254 2.768 16.302 1.00 91.19 83 SER A CA 1
ATOM 681 C C . SER A 1 83 ? -21.162 3.038 17.324 1.00 91.19 83 SER A C 1
ATOM 683 O O . SER A 1 83 ? -20.494 4.063 17.237 1.00 91.19 83 SER A O 1
ATOM 685 N N . GLY A 1 84 ? -20.946 2.093 18.234 1.00 89.38 84 GLY A N 1
ATOM 686 C CA . GLY A 1 84 ? -19.860 2.124 19.210 1.00 89.38 84 GLY A CA 1
ATOM 687 C C . GLY A 1 84 ? -19.109 0.804 19.254 1.00 89.38 84 GLY A C 1
ATOM 688 O O . GLY A 1 84 ? -19.644 -0.254 18.919 1.00 89.38 84 GLY A O 1
ATOM 689 N N . THR A 1 85 ? -17.851 0.854 19.675 1.00 87.88 85 THR A N 1
ATOM 690 C CA . THR A 1 85 ? -16.956 -0.297 19.785 1.00 87.88 85 THR A CA 1
ATOM 691 C C . THR A 1 85 ? -16.283 -0.347 21.155 1.00 87.88 85 THR A C 1
ATOM 693 O O . THR A 1 85 ? -15.341 0.385 21.434 1.00 87.88 85 THR A O 1
ATOM 696 N N . THR A 1 86 ? -16.681 -1.297 22.002 1.00 88.94 86 THR A N 1
ATOM 697 C CA . THR A 1 86 ? -16.053 -1.520 23.314 1.00 88.94 86 THR A CA 1
ATOM 698 C C . THR A 1 86 ? -14.965 -2.599 23.233 1.00 88.94 86 THR A C 1
ATOM 700 O O . THR A 1 86 ? -15.288 -3.757 22.944 1.00 88.94 86 THR A O 1
ATOM 703 N N . PRO A 1 87 ? -13.683 -2.299 23.520 1.00 88.19 87 PRO A N 1
ATOM 704 C CA . PRO A 1 87 ? -12.645 -3.320 23.663 1.00 88.19 87 PRO A CA 1
ATOM 705 C C . PRO A 1 87 ? -12.960 -4.280 24.820 1.00 88.19 87 PRO A C 1
ATOM 707 O O . PRO A 1 87 ? -13.184 -3.844 25.943 1.00 88.19 87 PRO A O 1
ATOM 710 N N . LEU A 1 88 ? -12.945 -5.589 24.560 1.00 90.06 88 LEU A N 1
ATOM 711 C CA . LEU A 1 88 ? -13.080 -6.638 25.584 1.00 90.06 88 LEU A CA 1
ATOM 712 C C . LEU A 1 88 ? -11.718 -7.233 25.963 1.00 90.06 88 LEU A C 1
ATOM 714 O O . LEU A 1 88 ? -11.489 -7.602 27.107 1.00 90.06 88 LEU A O 1
ATOM 718 N N . LEU A 1 89 ? -10.817 -7.339 24.983 1.00 90.81 89 LEU A N 1
ATOM 719 C CA . LEU A 1 89 ? -9.434 -7.778 25.148 1.00 90.81 89 LEU A CA 1
ATOM 720 C C . LEU A 1 89 ? -8.573 -7.050 24.117 1.00 90.81 89 LEU A C 1
ATOM 722 O O . LEU A 1 89 ? -8.846 -7.133 22.917 1.00 90.81 89 LEU A O 1
ATOM 726 N N . LEU A 1 90 ? -7.519 -6.352 24.540 1.00 89.12 90 LEU A N 1
ATOM 727 C CA . LEU A 1 90 ? -6.604 -5.696 23.598 1.00 89.12 90 LEU A CA 1
ATOM 728 C C . LEU A 1 90 ? -5.811 -6.720 22.777 1.00 89.12 90 LEU A C 1
ATOM 730 O O . LEU A 1 90 ? -5.668 -6.551 21.563 1.00 89.12 90 LEU A O 1
ATOM 734 N N . GLY A 1 91 ? -5.342 -7.790 23.423 1.00 91.94 91 GLY A N 1
ATOM 735 C CA . GLY A 1 91 ? -4.497 -8.809 22.814 1.00 91.94 91 GLY A CA 1
ATOM 736 C C . GLY A 1 91 ? -3.273 -8.192 22.148 1.00 91.94 91 GLY A C 1
ATOM 737 O O . GLY A 1 91 ? -2.641 -7.299 22.708 1.00 91.94 91 GLY A O 1
ATOM 738 N N . TRP A 1 92 ? -2.957 -8.595 20.916 1.00 91.69 92 TRP A N 1
ATOM 739 C CA . TRP A 1 92 ? -1.789 -8.074 20.192 1.00 91.69 92 TRP A CA 1
ATOM 740 C C . TRP A 1 92 ? -1.741 -6.537 20.066 1.00 91.69 92 TRP A C 1
ATOM 742 O O . TRP A 1 92 ? -0.649 -5.981 19.940 1.00 91.69 92 TRP A O 1
ATOM 752 N N . LYS A 1 93 ? -2.885 -5.829 20.135 1.00 89.94 93 LYS A N 1
ATOM 753 C CA . LYS A 1 93 ? -2.909 -4.353 20.116 1.00 89.94 93 LYS A CA 1
ATOM 754 C C . LYS A 1 93 ? -2.225 -3.729 21.338 1.00 89.94 93 LYS A C 1
ATOM 756 O O . LYS A 1 93 ? -1.793 -2.585 21.244 1.00 89.94 93 LYS A O 1
ATOM 761 N N . ALA A 1 94 ? -2.069 -4.459 22.447 1.00 90.12 94 ALA A N 1
ATOM 762 C CA . ALA A 1 94 ? -1.362 -3.983 23.640 1.00 90.12 94 ALA A CA 1
ATOM 763 C C . ALA A 1 94 ? 0.114 -3.628 23.367 1.00 90.12 94 ALA A C 1
ATOM 765 O O . ALA A 1 94 ? 0.701 -2.828 24.091 1.00 90.12 94 ALA A O 1
ATOM 766 N N . LEU A 1 95 ? 0.708 -4.177 22.299 1.00 89.81 95 LEU A N 1
ATOM 767 C CA . LEU A 1 95 ? 2.070 -3.850 21.867 1.00 89.81 95 LEU A CA 1
ATOM 768 C C . LEU A 1 95 ? 2.184 -2.487 21.161 1.00 89.81 95 LEU A C 1
ATOM 770 O O . LEU A 1 95 ? 3.298 -2.009 20.967 1.00 89.81 95 LEU A O 1
ATOM 774 N N . TYR A 1 96 ? 1.061 -1.862 20.794 1.00 87.56 96 TYR A N 1
ATOM 775 C CA . TYR A 1 96 ? 0.995 -0.616 20.022 1.00 87.56 96 TYR A CA 1
ATOM 776 C C . TYR A 1 96 ? 0.242 0.491 20.788 1.00 87.56 96 TYR A C 1
ATOM 778 O O . TYR A 1 96 ? -0.810 0.960 20.337 1.00 87.56 96 TYR A O 1
ATOM 786 N N . PRO A 1 97 ? 0.740 0.920 21.965 1.00 76.44 97 PRO A N 1
ATOM 787 C CA . PRO A 1 97 ? 0.078 1.945 22.763 1.00 76.44 97 PRO A CA 1
ATOM 788 C C . PRO A 1 97 ? 0.022 3.279 22.001 1.00 76.44 97 PRO A C 1
ATOM 790 O O . PRO A 1 97 ? 1.002 3.712 21.402 1.00 76.44 97 PRO A O 1
ATOM 793 N N . GLY A 1 98 ? -1.138 3.940 22.017 1.00 70.19 98 GLY A N 1
ATOM 794 C CA . GLY A 1 98 ? -1.321 5.262 21.402 1.00 70.19 98 GLY A CA 1
ATOM 795 C C . GLY A 1 98 ? -1.519 5.267 19.881 1.00 70.19 98 GLY A C 1
ATOM 796 O O . GLY A 1 98 ? -1.729 6.336 19.305 1.00 70.19 98 GLY A O 1
ATOM 797 N N . MET A 1 99 ? -1.521 4.105 19.219 1.00 64.12 99 MET A N 1
ATOM 798 C CA . MET A 1 99 ? -1.853 4.013 17.797 1.00 64.12 99 MET A CA 1
ATOM 799 C C . MET A 1 99 ? -3.371 4.154 17.615 1.00 64.12 99 MET A C 1
ATOM 801 O O . MET A 1 99 ? -4.111 3.173 17.576 1.00 64.12 99 MET A O 1
ATOM 805 N N . LYS A 1 100 ? -3.860 5.397 17.539 1.00 57.03 100 LYS A N 1
ATOM 806 C CA . LYS A 1 100 ? -5.251 5.669 17.160 1.00 57.03 100 LYS A CA 1
ATOM 807 C C . LYS A 1 100 ? -5.445 5.217 15.712 1.00 57.03 100 LYS A C 1
ATOM 809 O O . LYS A 1 100 ? -4.853 5.794 14.801 1.00 57.03 100 LYS A O 1
ATOM 814 N N . THR A 1 101 ? -6.275 4.204 15.476 1.00 48.31 101 THR A N 1
ATOM 815 C CA . THR A 1 101 ? -6.765 3.894 14.129 1.00 48.31 101 THR A CA 1
ATOM 81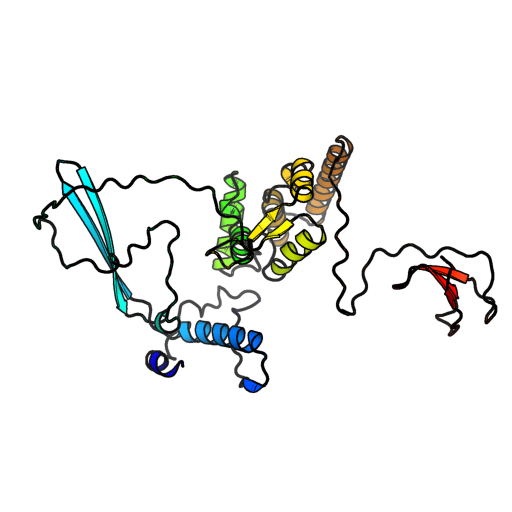6 C C . THR A 1 101 ? -7.711 5.008 13.702 1.00 48.31 101 THR A C 1
ATOM 818 O O . THR A 1 101 ? -8.917 4.898 13.888 1.00 48.31 101 THR A O 1
ATOM 821 N N . LYS A 1 102 ? -7.178 6.106 13.158 1.00 39.75 102 LYS A N 1
ATOM 822 C CA . LYS A 1 102 ? -8.007 7.093 12.464 1.00 39.75 102 LYS A CA 1
ATOM 823 C C . LYS A 1 102 ? -8.600 6.419 11.230 1.00 39.75 102 LYS A C 1
ATOM 825 O O . LYS A 1 102 ? -7.893 6.208 10.244 1.00 39.75 102 LYS A O 1
ATOM 830 N N . LYS A 1 103 ? -9.888 6.076 11.271 1.00 39.59 103 LYS A N 1
ATOM 831 C CA . LYS A 1 103 ? -10.651 5.880 10.039 1.00 39.59 103 LYS A CA 1
ATOM 832 C C . LYS A 1 103 ? -10.740 7.239 9.345 1.00 39.59 103 LYS A C 1
ATOM 834 O O . LYS A 1 103 ? -11.112 8.237 9.953 1.00 39.59 103 LYS A O 1
ATOM 839 N N . LYS A 1 104 ? -10.340 7.295 8.075 1.00 32.84 104 LYS A N 1
ATOM 840 C CA . LYS A 1 104 ? -10.521 8.483 7.233 1.00 32.84 104 LYS A CA 1
ATOM 841 C C . LYS A 1 104 ? -12.029 8.691 7.034 1.00 32.84 104 LYS A C 1
ATOM 843 O O . LYS A 1 104 ? -12.654 7.846 6.403 1.00 32.84 104 LYS A O 1
ATOM 848 N N . GLY A 1 105 ? -12.587 9.787 7.556 1.00 39.72 105 GLY A N 1
ATOM 849 C CA . GLY A 1 105 ? -13.957 10.230 7.254 1.00 39.72 105 GLY A CA 1
ATOM 850 C C . GLY A 1 105 ? -14.947 10.297 8.423 1.00 39.72 105 GLY A C 1
ATOM 851 O O . GLY A 1 105 ? -16.057 10.773 8.209 1.00 39.72 105 GLY A O 1
ATOM 852 N N . GLU A 1 106 ? -14.571 9.882 9.634 1.00 34.47 106 GLU A N 1
ATOM 853 C CA . GLU A 1 106 ? -15.362 10.150 10.844 1.00 34.47 106 GLU A CA 1
ATOM 854 C C . GLU A 1 106 ? -14.801 11.395 11.538 1.00 34.47 106 GLU A C 1
ATOM 856 O O . GLU A 1 106 ? -13.591 11.492 11.768 1.00 34.47 106 GLU A O 1
ATOM 861 N N . ASP A 1 107 ? -15.674 12.371 11.805 1.00 32.78 107 ASP A N 1
ATOM 862 C CA . ASP A 1 107 ? -15.359 13.491 12.688 1.00 32.78 107 ASP A CA 1
ATOM 863 C C . ASP A 1 107 ? -14.833 12.930 14.015 1.00 32.78 107 ASP A C 1
ATOM 865 O O . ASP A 1 107 ? -15.344 11.939 14.535 1.00 32.78 107 ASP A O 1
ATOM 869 N N . ASP A 1 108 ? -13.784 13.561 14.539 1.00 35.16 108 ASP A N 1
ATOM 870 C CA . ASP A 1 108 ? -13.110 13.239 15.801 1.00 35.16 108 ASP A CA 1
ATOM 871 C C . ASP A 1 108 ? -14.020 13.585 16.999 1.00 35.16 108 ASP A C 1
ATOM 873 O O . ASP A 1 108 ? -13.643 14.353 17.880 1.00 35.16 108 ASP A O 1
ATOM 877 N N . SER A 1 109 ? -15.244 13.050 17.034 1.00 33.94 109 SER A N 1
ATOM 878 C CA . SER A 1 109 ? -16.056 12.985 18.244 1.00 33.94 109 SER A CA 1
ATOM 879 C C . SER A 1 109 ? -15.527 11.816 19.069 1.00 33.94 109 SER A C 1
ATOM 881 O O . SER A 1 109 ? -16.075 10.712 19.039 1.00 33.94 109 SER A O 1
ATOM 883 N N . GLY A 1 110 ? -14.428 12.047 19.789 1.00 38.50 110 GLY A N 1
ATOM 884 C CA . GLY A 1 110 ? -13.802 11.094 20.716 1.00 38.50 110 GLY A CA 1
ATOM 885 C C . GLY A 1 110 ? -14.687 10.633 21.888 1.00 38.50 110 GLY A C 1
ATOM 886 O O . GLY A 1 110 ? -14.162 10.093 22.855 1.00 38.50 110 GLY A O 1
ATOM 887 N N . GLU A 1 111 ? -16.003 10.839 21.806 1.00 38.72 111 GLU A N 1
ATOM 888 C CA . GLU A 1 111 ? -17.016 10.503 22.809 1.00 38.72 111 GLU A CA 1
ATOM 889 C C . GLU A 1 111 ? -17.883 9.287 22.417 1.00 38.72 111 GLU A C 1
ATOM 891 O O . GLU A 1 111 ? -18.566 8.740 23.274 1.00 38.72 111 GLU A O 1
ATOM 896 N N . ASN A 1 112 ? -17.818 8.795 21.169 1.00 49.53 112 ASN A N 1
ATOM 897 C CA . ASN A 1 112 ? -18.724 7.743 20.664 1.00 49.53 112 ASN A CA 1
ATOM 898 C C . ASN A 1 112 ? -18.165 6.304 20.655 1.00 49.53 112 ASN A C 1
ATOM 900 O O . ASN A 1 112 ? -18.816 5.397 20.139 1.00 49.53 112 ASN A O 1
ATOM 904 N N . ASP A 1 113 ? -16.990 6.036 21.234 1.00 65.50 113 ASP A N 1
ATOM 905 C CA . ASP A 1 113 ? -16.431 4.674 21.183 1.00 65.50 113 ASP A CA 1
ATOM 906 C C . ASP A 1 113 ? -17.205 3.677 22.064 1.00 65.50 113 ASP A C 1
ATOM 908 O O . ASP A 1 113 ? -17.221 2.484 21.772 1.00 65.50 113 ASP A O 1
ATOM 912 N N . VAL A 1 114 ? -17.896 4.117 23.118 1.00 77.25 114 VAL A N 1
ATOM 913 C CA . VAL A 1 114 ? -18.640 3.215 24.012 1.00 77.25 114 VAL A CA 1
ATOM 914 C C . VAL A 1 114 ? -20.073 3.696 24.166 1.00 77.25 114 VAL A C 1
ATOM 916 O O . VAL A 1 114 ? -20.334 4.707 24.806 1.00 77.25 114 VAL A O 1
ATOM 919 N N . LEU A 1 115 ? -21.007 2.930 23.604 1.00 84.81 115 LEU A N 1
ATOM 920 C CA . LEU A 1 115 ? -22.436 3.170 23.775 1.00 84.81 115 LEU A CA 1
ATOM 921 C C . LEU A 1 115 ? -22.942 2.539 25.083 1.00 84.81 115 LEU A C 1
ATOM 923 O O . LEU A 1 115 ? -22.427 1.488 25.494 1.00 84.81 115 LEU A O 1
ATOM 927 N N . PRO A 1 116 ? -23.949 3.147 25.737 1.00 84.81 116 PRO A N 1
ATOM 928 C CA . PRO A 1 116 ? -24.571 2.567 26.919 1.00 84.81 116 PRO A CA 1
ATOM 929 C C . PRO A 1 116 ? -25.291 1.250 26.577 1.00 84.81 116 PRO A C 1
ATOM 931 O O . PRO A 1 116 ? -25.658 1.017 25.421 1.00 84.81 116 PRO A O 1
ATOM 934 N N . PRO A 1 117 ? -25.498 0.363 27.564 1.00 84.62 117 PRO A N 1
ATOM 935 C CA . PRO A 1 117 ? -26.339 -0.811 27.372 1.00 84.62 117 PRO A CA 1
ATOM 936 C C . PRO A 1 117 ? -27.774 -0.380 27.048 1.00 84.62 117 PRO A C 1
ATOM 938 O O . PRO A 1 117 ? -28.303 0.533 27.674 1.00 84.62 117 PRO A O 1
ATOM 941 N N . MET A 1 118 ? -28.387 -1.052 26.078 1.00 87.56 118 MET A N 1
ATOM 942 C CA . MET A 1 118 ? -29.743 -0.779 25.602 1.00 87.56 118 MET A CA 1
ATOM 943 C C . MET A 1 118 ? -30.366 -2.047 25.016 1.00 87.56 118 MET A C 1
ATOM 945 O O . MET A 1 118 ? -29.645 -2.964 24.602 1.00 87.56 118 MET A O 1
ATOM 949 N N . ALA A 1 119 ? -31.691 -2.095 24.976 1.00 90.19 119 ALA A N 1
ATOM 950 C CA . ALA A 1 119 ? -32.486 -3.168 24.404 1.00 90.19 119 ALA A CA 1
ATOM 951 C C . ALA A 1 119 ? -33.374 -2.660 23.259 1.00 90.19 119 ALA A C 1
ATOM 953 O O . ALA A 1 119 ? -33.746 -1.489 23.174 1.00 90.19 119 ALA A O 1
ATOM 954 N N . VAL A 1 120 ? -33.736 -3.573 22.356 1.00 91.56 120 VAL A N 1
ATOM 955 C CA . VAL A 1 120 ? -34.725 -3.274 21.317 1.00 91.56 120 VAL A CA 1
ATOM 956 C C . VAL A 1 120 ? -36.061 -2.974 21.992 1.00 91.56 120 VAL A C 1
ATOM 958 O O . VAL A 1 120 ? -36.580 -3.808 22.730 1.00 91.56 120 VAL A O 1
ATOM 961 N N . GLY A 1 121 ? -36.615 -1.798 21.700 1.00 91.25 121 GLY A N 1
ATOM 962 C CA . GLY A 1 121 ? -37.864 -1.320 22.293 1.00 91.25 121 GLY A CA 1
ATOM 963 C C . GLY A 1 121 ? -37.679 -0.335 23.447 1.00 91.25 121 GLY A C 1
ATOM 964 O O . GLY A 1 121 ? -38.679 0.207 23.914 1.00 91.25 121 GLY A O 1
ATOM 965 N N . ASP A 1 122 ? -36.443 -0.059 23.875 1.00 91.19 122 ASP A N 1
ATOM 966 C CA . ASP A 1 122 ? -36.181 1.023 24.824 1.00 91.19 122 ASP A CA 1
ATOM 967 C C . ASP A 1 122 ? -36.678 2.360 24.257 1.00 91.19 122 ASP A C 1
ATOM 969 O O . ASP A 1 122 ? -36.458 2.693 23.088 1.00 91.19 122 ASP A O 1
ATOM 973 N N . ALA A 1 123 ? -37.361 3.140 25.095 1.00 88.75 123 ALA A N 1
ATOM 974 C CA . ALA A 1 123 ? -37.793 4.479 24.727 1.00 88.75 123 ALA A CA 1
ATOM 975 C C . ALA A 1 123 ? -36.580 5.420 24.650 1.00 88.75 123 ALA A C 1
ATOM 977 O O . ALA A 1 123 ? -35.743 5.440 25.552 1.00 88.75 123 ALA A O 1
ATOM 978 N N . ALA A 1 124 ? -36.515 6.239 23.600 1.00 85.38 124 ALA A N 1
ATOM 979 C CA . ALA A 1 124 ? -35.510 7.286 23.445 1.00 85.38 124 ALA A CA 1
ATOM 980 C C . ALA A 1 124 ? -36.164 8.671 23.541 1.00 85.38 124 ALA A C 1
ATOM 982 O O . ALA A 1 124 ? -37.255 8.887 23.010 1.00 85.38 124 ALA A O 1
ATOM 983 N N . LEU A 1 125 ? -35.487 9.616 24.199 1.00 89.44 125 LEU A N 1
ATOM 984 C CA . LEU A 1 125 ? -35.889 11.021 24.241 1.00 89.44 125 LEU A CA 1
ATOM 985 C C . LEU A 1 125 ? -35.070 11.816 23.219 1.00 89.44 125 LEU A C 1
ATOM 987 O O . LEU A 1 125 ? -33.843 11.792 23.249 1.00 89.44 125 LEU A O 1
ATOM 991 N N . CYS A 1 126 ? -35.748 12.534 22.324 1.00 91.56 126 CYS A N 1
ATOM 992 C CA . CYS A 1 126 ? -35.107 13.491 21.426 1.00 91.56 126 CYS A CA 1
ATOM 993 C C . CYS A 1 126 ? -35.019 14.853 22.128 1.00 91.56 126 CYS A C 1
ATOM 995 O O . CYS A 1 126 ? -36.034 15.532 22.278 1.00 91.56 126 CYS A O 1
ATOM 997 N N . GLU A 1 127 ? -33.824 15.238 22.583 1.00 92.75 127 GLU A N 1
ATOM 998 C CA . GLU A 1 127 ? -33.596 16.514 23.285 1.00 92.75 127 GLU A CA 1
ATOM 999 C C . GLU A 1 127 ? -33.517 17.717 22.334 1.00 92.75 127 GLU A C 1
ATOM 1001 O O . GLU A 1 127 ? -33.779 18.852 22.729 1.00 92.75 127 GLU A O 1
ATOM 1006 N N . GLY A 1 128 ? -33.173 17.481 21.069 1.00 90.56 128 GLY A N 1
ATOM 1007 C CA . GLY A 1 128 ? -33.025 18.532 20.074 1.00 90.56 128 GLY A CA 1
ATOM 1008 C C . GLY A 1 128 ? -32.546 18.006 18.728 1.00 90.56 128 GLY A C 1
ATOM 1009 O O . GLY A 1 128 ? -32.307 16.814 18.544 1.00 90.56 128 GLY A O 1
ATOM 1010 N N . LEU A 1 129 ? -32.406 18.929 17.781 1.00 89.19 129 LEU A N 1
ATOM 1011 C CA . LEU A 1 129 ? -31.896 18.670 16.441 1.00 89.19 129 LEU A CA 1
ATOM 1012 C C . LEU A 1 129 ? -30.725 19.613 16.174 1.00 89.19 129 LEU A C 1
ATOM 1014 O O . LEU A 1 129 ? -30.890 20.829 16.261 1.00 89.19 129 LEU A O 1
ATOM 1018 N N . ASP A 1 130 ? -29.580 19.050 15.800 1.00 90.31 130 ASP A N 1
ATOM 1019 C CA . ASP A 1 130 ? -28.455 19.807 15.256 1.00 90.31 130 ASP A CA 1
ATOM 1020 C C . ASP A 1 130 ? -28.323 19.534 13.751 1.00 90.31 130 ASP A C 1
ATOM 1022 O O . ASP A 1 130 ? -28.424 18.392 13.293 1.00 90.31 130 ASP A O 1
ATOM 1026 N N . ILE A 1 131 ? -28.119 20.594 12.969 1.00 90.75 131 ILE A N 1
ATOM 1027 C CA . ILE A 1 131 ? -27.967 20.522 11.516 1.00 90.75 131 ILE A CA 1
ATOM 1028 C C . ILE A 1 131 ? -26.503 20.786 11.179 1.00 90.75 131 ILE A C 1
ATOM 1030 O O . ILE A 1 131 ? -26.057 21.927 11.054 1.00 90.75 131 ILE A O 1
ATOM 1034 N N . THR A 1 132 ? -25.751 19.708 10.960 1.00 91.00 132 THR A N 1
ATOM 1035 C CA . THR A 1 132 ? -24.347 19.805 10.557 1.00 91.00 132 THR A CA 1
ATOM 1036 C C . THR A 1 132 ? -24.222 20.004 9.046 1.00 91.00 132 THR A C 1
ATOM 1038 O O . THR A 1 132 ? -24.350 19.063 8.258 1.00 91.00 132 THR A O 1
ATOM 1041 N N . ALA A 1 133 ? -23.910 21.227 8.617 1.00 91.94 133 ALA A N 1
ATOM 1042 C CA . ALA A 1 133 ? -23.563 21.499 7.226 1.00 91.94 133 ALA A CA 1
ATOM 1043 C C . ALA A 1 133 ? -22.179 20.912 6.891 1.00 91.94 133 ALA A C 1
ATOM 1045 O O . ALA A 1 133 ? -21.161 21.341 7.435 1.00 91.94 133 ALA A O 1
ATOM 1046 N N . LYS A 1 134 ? -22.127 19.942 5.970 1.00 91.75 134 LYS A N 1
ATOM 1047 C CA . LYS A 1 134 ? -20.875 19.334 5.490 1.00 91.75 134 LYS A CA 1
ATOM 1048 C C . LYS A 1 134 ? -20.527 19.828 4.087 1.00 91.75 134 LYS A C 1
ATOM 1050 O O . LYS A 1 134 ? -21.405 20.098 3.272 1.00 91.75 134 LYS A O 1
ATOM 1055 N N . LYS A 1 135 ? -19.228 19.916 3.793 1.00 92.00 135 LYS A N 1
ATOM 1056 C CA . LYS A 1 135 ? -18.697 20.280 2.472 1.00 92.00 135 LYS A CA 1
ATOM 1057 C C . LYS A 1 135 ? -17.716 19.215 2.001 1.00 92.00 135 LYS A C 1
ATOM 1059 O O . LYS A 1 135 ? -16.862 18.781 2.768 1.00 92.00 135 LYS A O 1
ATOM 1064 N N . THR A 1 136 ? -17.812 18.820 0.735 1.00 93.44 136 THR A N 1
ATOM 1065 C CA . THR A 1 136 ? -16.843 17.907 0.121 1.00 93.44 136 THR A CA 1
ATOM 1066 C C . THR A 1 136 ? -15.469 18.565 0.033 1.00 93.44 136 THR A C 1
ATOM 1068 O O . THR A 1 136 ? -15.354 19.723 -0.379 1.00 93.44 136 THR A O 1
ATOM 1071 N N . THR A 1 137 ? -14.424 17.817 0.363 1.00 87.38 137 THR A N 1
ATOM 1072 C CA . THR A 1 137 ? -13.030 18.224 0.165 1.00 87.38 137 THR A CA 1
ATOM 1073 C C . THR A 1 137 ? -12.446 17.523 -1.061 1.00 87.38 137 THR A C 1
ATOM 1075 O O . THR A 1 137 ? -12.875 16.413 -1.386 1.00 87.38 137 THR A O 1
ATOM 1078 N N . PRO A 1 138 ? -11.473 18.134 -1.761 1.00 91.00 138 PRO A N 1
ATOM 1079 C CA . PRO A 1 138 ? -10.735 17.423 -2.798 1.00 91.00 138 PRO A CA 1
ATOM 1080 C C . PRO A 1 138 ? -9.971 16.225 -2.200 1.00 91.00 138 PRO A C 1
ATOM 1082 O O . PRO A 1 138 ? -9.692 16.222 -0.997 1.00 91.00 138 PRO A O 1
ATOM 1085 N N . PRO A 1 139 ? -9.619 15.214 -3.013 1.00 90.69 139 PRO A N 1
ATOM 1086 C CA . PRO A 1 139 ? -8.753 14.125 -2.575 1.00 90.69 139 PRO A CA 1
ATOM 1087 C C . PRO A 1 139 ? -7.390 14.637 -2.096 1.00 90.69 139 PRO A C 1
ATOM 1089 O O . PRO A 1 139 ? -6.834 15.569 -2.678 1.00 90.69 139 PRO A O 1
ATOM 1092 N N . ASP A 1 140 ? -6.838 13.993 -1.068 1.00 90.94 140 ASP A N 1
ATOM 1093 C CA . ASP A 1 140 ? -5.484 14.290 -0.600 1.00 90.94 140 ASP A CA 1
ATOM 1094 C C . ASP A 1 140 ? -4.441 13.942 -1.671 1.00 90.94 140 ASP A C 1
ATOM 1096 O O . ASP A 1 140 ? -4.582 12.963 -2.411 1.00 90.94 140 ASP A O 1
ATOM 1100 N N . HIS A 1 141 ? -3.349 14.705 -1.698 1.00 94.00 141 HIS A N 1
ATOM 1101 C CA . HIS A 1 141 ? -2.150 14.309 -2.428 1.00 94.00 141 HIS A CA 1
ATOM 1102 C C . HIS A 1 141 ? -1.543 13.029 -1.840 1.00 94.00 141 HIS A C 1
ATOM 1104 O O . HIS A 1 141 ? -1.718 12.715 -0.660 1.00 94.00 141 HIS A O 1
ATOM 1110 N N . PHE A 1 142 ? -0.790 12.302 -2.665 1.00 95.19 142 PHE A N 1
ATOM 1111 C CA . PHE A 1 142 ? -0.044 11.143 -2.197 1.00 95.19 142 PHE A CA 1
ATOM 1112 C C . PHE A 1 142 ? 1.143 11.570 -1.337 1.00 95.19 142 PHE A C 1
ATOM 1114 O O . PHE A 1 142 ? 1.884 12.460 -1.708 1.00 95.19 142 PHE A O 1
ATOM 1121 N N . THR A 1 143 ? 1.360 10.897 -0.223 1.00 93.62 143 THR A N 1
ATOM 1122 C CA . THR A 1 143 ? 2.634 10.821 0.503 1.00 93.62 143 THR A CA 1
ATOM 1123 C C . THR A 1 143 ? 3.428 9.608 0.014 1.00 93.62 143 THR A C 1
ATOM 1125 O O . THR A 1 143 ? 2.893 8.787 -0.735 1.00 93.62 143 THR A O 1
ATOM 1128 N N . ASP A 1 144 ? 4.680 9.443 0.445 1.00 89.69 144 ASP A N 1
ATOM 1129 C CA . ASP A 1 144 ? 5.481 8.261 0.081 1.00 89.69 144 ASP A CA 1
ATOM 1130 C C . ASP A 1 144 ? 4.770 6.947 0.469 1.00 89.69 144 ASP A C 1
ATOM 1132 O O . ASP A 1 144 ? 4.593 6.042 -0.351 1.00 89.69 144 ASP A O 1
ATOM 1136 N N . ALA A 1 145 ? 4.219 6.892 1.688 1.00 89.25 145 ALA A N 1
ATOM 1137 C CA . ALA A 1 145 ? 3.490 5.730 2.188 1.00 89.25 145 ALA A CA 1
ATOM 1138 C C . ALA A 1 145 ? 2.190 5.456 1.413 1.00 89.25 145 ALA A C 1
ATOM 1140 O O . ALA A 1 145 ? 1.882 4.306 1.090 1.00 89.25 145 ALA A O 1
ATOM 1141 N N . THR A 1 146 ? 1.412 6.498 1.105 1.00 92.88 146 THR A N 1
ATOM 1142 C CA . THR A 1 146 ? 0.130 6.322 0.400 1.00 92.88 146 THR A CA 1
ATOM 1143 C C . THR A 1 146 ? 0.313 6.065 -1.095 1.00 92.88 146 THR A C 1
ATOM 1145 O O . THR A 1 146 ? -0.503 5.349 -1.675 1.00 92.88 146 THR A O 1
ATOM 1148 N N . LEU A 1 147 ? 1.394 6.554 -1.715 1.00 93.69 147 LEU A N 1
ATOM 1149 C CA . LEU A 1 147 ? 1.762 6.167 -3.077 1.00 93.69 147 LEU A CA 1
ATOM 1150 C C . LEU A 1 147 ? 2.205 4.704 -3.129 1.00 93.69 147 LEU A C 1
ATOM 1152 O O . LEU A 1 147 ? 1.766 3.968 -4.010 1.00 93.69 147 LEU A O 1
ATOM 1156 N N . LEU A 1 148 ? 3.012 4.251 -2.165 1.00 90.50 148 LEU A N 1
ATOM 1157 C CA . LEU A 1 148 ? 3.397 2.845 -2.062 1.00 90.50 148 LEU A CA 1
ATOM 1158 C C . LEU A 1 148 ? 2.169 1.932 -1.895 1.00 90.50 148 LEU A C 1
ATOM 1160 O O . LEU A 1 148 ? 2.076 0.898 -2.564 1.00 90.50 148 LEU A O 1
ATOM 1164 N N . ASP A 1 149 ? 1.202 2.319 -1.055 1.00 90.06 149 ASP A N 1
ATOM 1165 C CA . ASP A 1 149 ? -0.068 1.592 -0.925 1.00 90.06 149 ASP A CA 1
ATOM 1166 C C . ASP A 1 149 ? -0.863 1.588 -2.239 1.00 90.06 149 ASP A C 1
ATOM 1168 O O . ASP A 1 149 ? -1.393 0.546 -2.632 1.00 90.06 149 ASP A O 1
ATOM 1172 N N . ALA A 1 150 ? -0.903 2.714 -2.958 1.00 92.50 150 ALA A N 1
ATOM 1173 C CA . ALA A 1 150 ? -1.565 2.809 -4.255 1.00 92.50 150 ALA A CA 1
ATOM 1174 C C . ALA A 1 150 ? -0.910 1.911 -5.313 1.00 92.50 150 ALA A C 1
ATOM 1176 O O . ALA A 1 150 ? -1.613 1.253 -6.074 1.00 92.50 150 ALA A O 1
ATOM 1177 N N . MET A 1 151 ? 0.420 1.816 -5.322 1.00 91.00 151 MET A N 1
ATOM 1178 C CA . MET A 1 151 ? 1.159 0.913 -6.205 1.00 91.00 151 MET A CA 1
ATOM 1179 C C . MET A 1 151 ? 0.850 -0.555 -5.913 1.00 91.00 151 MET A C 1
ATOM 1181 O O . MET A 1 151 ? 0.657 -1.337 -6.840 1.00 91.00 151 MET A O 1
ATOM 1185 N N . ILE A 1 152 ? 0.763 -0.937 -4.636 1.00 88.19 152 ILE A N 1
ATOM 1186 C CA . ILE A 1 152 ? 0.364 -2.291 -4.224 1.00 88.19 152 ILE A CA 1
ATOM 1187 C C . ILE A 1 152 ? -1.091 -2.569 -4.618 1.00 88.19 152 ILE A C 1
ATOM 1189 O O . ILE A 1 152 ? -1.420 -3.661 -5.075 1.00 88.19 152 ILE A O 1
ATOM 1193 N N . ASN A 1 153 ? -1.968 -1.580 -4.453 1.00 90.19 153 ASN A N 1
ATOM 1194 C CA . ASN A 1 153 ? -3.408 -1.697 -4.660 1.00 90.19 153 ASN A CA 1
ATOM 1195 C C . ASN A 1 153 ? -3.876 -1.014 -5.951 1.00 90.19 153 ASN A C 1
ATOM 1197 O O . ASN A 1 153 ? -4.966 -0.437 -5.986 1.00 90.19 153 ASN A O 1
ATOM 1201 N N . VAL A 1 154 ? -3.083 -1.104 -7.021 1.00 91.69 154 VAL A N 1
ATOM 1202 C CA . VAL A 1 154 ? -3.324 -0.362 -8.270 1.00 91.69 154 VAL A CA 1
ATOM 1203 C C . VAL A 1 154 ? -4.698 -0.647 -8.890 1.00 91.69 154 VAL A C 1
ATOM 1205 O O . VAL A 1 154 ? -5.282 0.235 -9.508 1.00 91.69 154 VAL A O 1
ATOM 1208 N N . HIS A 1 155 ? -5.289 -1.821 -8.628 1.00 91.50 155 HIS A N 1
ATOM 1209 C CA . HIS A 1 155 ? -6.663 -2.175 -9.019 1.00 91.50 155 HIS A CA 1
ATOM 1210 C C . HIS A 1 155 ? -7.729 -1.149 -8.582 1.00 91.50 155 HIS A C 1
ATOM 1212 O O . HIS A 1 155 ? -8.785 -1.070 -9.205 1.00 91.50 155 HIS A O 1
ATOM 1218 N N . LYS A 1 156 ? -7.485 -0.365 -7.520 1.00 91.81 156 LYS A N 1
ATOM 1219 C CA . LYS A 1 156 ? -8.385 0.717 -7.076 1.00 91.81 156 LYS A CA 1
ATOM 1220 C C . LYS A 1 156 ? -8.401 1.915 -8.034 1.00 91.81 156 LYS A C 1
ATOM 1222 O O . LYS A 1 156 ? -9.338 2.703 -7.990 1.00 91.81 156 LYS A O 1
ATOM 1227 N N . TYR A 1 157 ? -7.377 2.041 -8.876 1.00 90.12 157 TYR A N 1
ATOM 1228 C CA . TYR A 1 157 ? -7.152 3.152 -9.804 1.00 90.12 157 TYR A CA 1
ATOM 1229 C C . TYR A 1 157 ? -7.360 2.754 -11.272 1.00 90.12 157 TYR A C 1
ATOM 1231 O O . TYR A 1 157 ? -7.208 3.584 -12.165 1.00 90.12 157 TYR A O 1
ATOM 1239 N N . VAL A 1 158 ? -7.715 1.493 -11.528 1.00 90.88 158 VAL A N 1
ATOM 1240 C CA . VAL A 1 158 ? -7.996 0.967 -12.866 1.00 90.88 158 VAL A CA 1
ATOM 1241 C C . VAL A 1 158 ? -9.498 1.005 -13.125 1.00 90.88 158 VAL A C 1
ATOM 1243 O O . VAL A 1 158 ? -10.287 0.506 -12.323 1.00 90.88 158 VAL A O 1
ATOM 1246 N N . THR A 1 159 ? -9.889 1.573 -14.265 1.00 89.06 159 THR A N 1
ATOM 1247 C CA . THR A 1 159 ? -11.297 1.671 -14.679 1.00 89.06 159 THR A CA 1
ATOM 1248 C C . THR A 1 159 ? -11.765 0.485 -15.519 1.00 89.06 159 THR A C 1
ATOM 1250 O O . THR A 1 159 ? -12.945 0.161 -15.499 1.00 89.06 159 THR A O 1
ATOM 1253 N N . ASP A 1 160 ? -10.866 -0.153 -16.273 1.00 90.75 160 ASP A N 1
ATOM 1254 C CA . ASP A 1 160 ? -11.190 -1.345 -17.061 1.00 90.75 160 ASP A CA 1
ATOM 1255 C C . ASP A 1 160 ? -11.348 -2.563 -16.134 1.00 90.75 160 ASP A C 1
ATOM 1257 O O . ASP A 1 160 ? -10.415 -2.956 -15.430 1.00 90.75 160 ASP A O 1
ATOM 1261 N N . GLU A 1 161 ? -12.537 -3.167 -16.121 1.00 92.69 161 GLU A N 1
ATOM 1262 C CA . GLU A 1 161 ? -12.855 -4.266 -15.202 1.00 92.69 161 GLU A CA 1
ATOM 1263 C C . GLU A 1 161 ? -12.029 -5.537 -15.468 1.00 92.69 161 GLU A C 1
ATOM 1265 O O . GLU A 1 161 ? -11.710 -6.263 -14.524 1.00 92.69 161 GLU A O 1
ATOM 1270 N N . ARG A 1 162 ? -11.597 -5.786 -16.712 1.00 90.62 162 ARG A N 1
ATOM 1271 C CA . ARG A 1 162 ? -10.731 -6.927 -17.044 1.00 90.62 162 ARG A CA 1
ATOM 1272 C C . ARG A 1 162 ? -9.323 -6.712 -16.495 1.00 90.62 162 ARG A C 1
ATOM 1274 O O . ARG A 1 162 ? -8.779 -7.606 -15.852 1.00 90.62 162 ARG A O 1
ATOM 1281 N N . ILE A 1 163 ? -8.742 -5.529 -16.694 1.00 90.75 163 ILE A N 1
ATOM 1282 C CA . ILE A 1 163 ? -7.418 -5.186 -16.141 1.00 90.75 163 ILE A CA 1
ATOM 1283 C C . ILE A 1 163 ? -7.456 -5.191 -14.607 1.00 90.75 163 ILE A C 1
ATOM 1285 O O . ILE A 1 163 ? -6.561 -5.719 -13.944 1.00 90.75 163 ILE A O 1
ATOM 1289 N N . LYS A 1 164 ? -8.526 -4.651 -14.022 1.00 92.69 164 LYS A N 1
ATOM 1290 C CA . LYS A 1 164 ? -8.747 -4.649 -12.574 1.00 92.69 164 LYS A CA 1
ATOM 1291 C C . LYS A 1 164 ? -8.837 -6.062 -12.003 1.00 92.69 164 LYS A C 1
ATOM 1293 O O . LYS A 1 164 ? -8.288 -6.302 -10.927 1.00 92.69 164 LYS A O 1
ATOM 1298 N N . ALA A 1 165 ? -9.493 -6.989 -12.704 1.00 91.62 165 ALA A N 1
ATOM 1299 C CA . ALA A 1 165 ? -9.549 -8.395 -12.315 1.00 91.62 165 ALA A CA 1
ATOM 1300 C C . ALA A 1 165 ? -8.156 -9.043 -12.307 1.00 91.62 165 ALA A C 1
ATOM 1302 O O . ALA A 1 165 ? -7.826 -9.719 -11.336 1.00 91.62 165 ALA A O 1
ATOM 1303 N N . ILE A 1 166 ? -7.310 -8.762 -13.308 1.00 89.19 166 ILE A N 1
ATOM 1304 C CA . ILE A 1 166 ? -5.921 -9.255 -13.343 1.00 89.19 166 ILE A CA 1
ATOM 1305 C C . ILE A 1 166 ? -5.142 -8.755 -12.120 1.00 89.19 166 ILE A C 1
ATOM 1307 O O . ILE A 1 166 ? -4.553 -9.555 -11.398 1.00 89.19 166 ILE A O 1
ATOM 1311 N N . PHE A 1 167 ? -5.194 -7.455 -11.813 1.00 90.44 167 PHE A N 1
ATOM 1312 C CA . PHE A 1 167 ? -4.497 -6.929 -10.634 1.00 90.44 167 PHE A CA 1
ATOM 1313 C C . PHE A 1 167 ? -5.041 -7.479 -9.310 1.00 90.44 167 PHE A C 1
ATOM 1315 O O . PHE A 1 167 ? -4.262 -7.688 -8.381 1.00 90.44 167 PHE A O 1
ATOM 1322 N N . LYS A 1 168 ? -6.355 -7.718 -9.196 1.00 90.25 168 LYS A N 1
ATOM 1323 C CA . LYS A 1 168 ? -6.931 -8.392 -8.021 1.00 90.25 168 LYS A CA 1
ATOM 1324 C C . LYS A 1 168 ? -6.389 -9.811 -7.884 1.00 90.25 168 LYS A C 1
ATOM 1326 O O . LYS A 1 168 ? -5.929 -10.152 -6.799 1.00 90.25 168 LYS A O 1
ATOM 1331 N N . GLN A 1 169 ? -6.364 -10.573 -8.979 1.00 86.56 169 GLN A N 1
ATOM 1332 C CA . GLN A 1 169 ? -5.807 -11.922 -8.995 1.00 86.56 169 GLN A CA 1
ATOM 1333 C C . GLN A 1 169 ? -4.340 -11.912 -8.555 1.00 86.56 169 GLN A C 1
ATOM 1335 O O . GLN A 1 169 ? -3.999 -12.586 -7.595 1.00 86.56 169 GLN A O 1
ATOM 1340 N N . MET A 1 170 ? -3.499 -11.050 -9.136 1.00 83.94 170 MET A N 1
ATOM 1341 C CA . MET A 1 170 ? -2.088 -10.917 -8.736 1.00 83.94 170 MET A CA 1
ATOM 1342 C C . MET A 1 170 ? -1.911 -10.583 -7.243 1.00 83.94 170 MET A C 1
ATOM 1344 O O . MET A 1 170 ? -0.959 -11.021 -6.597 1.00 83.94 170 MET A O 1
ATOM 1348 N N . ILE A 1 171 ? -2.802 -9.764 -6.675 1.00 83.75 171 ILE A N 1
ATOM 1349 C CA . ILE A 1 171 ? -2.786 -9.432 -5.244 1.00 83.75 171 ILE A CA 1
ATOM 1350 C C . ILE A 1 171 ? -3.200 -10.635 -4.397 1.00 83.75 171 ILE A C 1
ATOM 1352 O O . ILE A 1 171 ? -2.649 -10.826 -3.310 1.00 83.75 171 ILE A O 1
ATOM 1356 N N . ASP A 1 172 ? -4.172 -11.415 -4.852 1.00 83.12 172 ASP A N 1
ATOM 1357 C CA . ASP A 1 172 ? -4.637 -12.598 -4.143 1.00 83.12 172 ASP A CA 1
ATOM 1358 C C . ASP A 1 172 ? -3.608 -13.732 -4.213 1.00 83.12 172 ASP A C 1
ATOM 1360 O O . ASP A 1 172 ? -3.316 -14.303 -3.163 1.00 83.12 172 ASP A O 1
ATOM 1364 N N . ASP A 1 173 ? -2.932 -13.925 -5.348 1.00 77.31 173 ASP A N 1
ATOM 1365 C CA . ASP A 1 173 ? -1.802 -14.857 -5.509 1.00 77.31 173 ASP A CA 1
ATOM 1366 C C . ASP A 1 173 ? -0.642 -14.490 -4.560 1.00 77.31 173 ASP A C 1
ATOM 1368 O O . ASP A 1 173 ? -0.058 -15.324 -3.862 1.00 77.31 173 ASP A O 1
ATOM 1372 N N . ARG A 1 174 ? -0.361 -13.187 -4.409 1.00 73.75 174 ARG A N 1
ATOM 1373 C CA . ARG A 1 174 ? 0.598 -12.696 -3.406 1.00 73.75 174 ARG A CA 1
ATOM 1374 C C . ARG A 1 174 ? 0.161 -13.025 -1.970 1.00 73.75 174 ARG A C 1
ATOM 1376 O O . ARG A 1 174 ? 1.005 -13.271 -1.109 1.00 73.75 174 ARG A O 1
ATOM 1383 N N . LYS A 1 175 ? -1.141 -12.983 -1.661 1.00 72.19 175 LYS A N 1
ATOM 1384 C CA . LYS A 1 175 ? -1.668 -13.326 -0.322 1.00 72.19 175 LYS A CA 1
ATOM 1385 C C . LYS A 1 175 ? -1.760 -14.834 -0.096 1.00 72.19 175 LYS A C 1
ATOM 1387 O O . LYS A 1 175 ? -1.767 -15.260 1.068 1.00 72.19 175 LYS A O 1
ATOM 1392 N N . SER A 1 176 ? -1.934 -15.632 -1.147 1.00 68.12 176 SER A N 1
ATOM 1393 C CA . SER A 1 176 ? -1.879 -17.093 -1.079 1.00 68.12 176 SER A CA 1
ATOM 1394 C C . SER A 1 176 ? -0.438 -17.573 -0.959 1.00 68.12 176 SER A C 1
ATOM 1396 O O . SER A 1 176 ? -0.232 -18.604 -0.340 1.00 68.12 176 SER A O 1
ATOM 1398 N N . GLY A 1 177 ? 0.543 -16.768 -1.384 1.00 62.72 177 GLY A N 1
ATOM 1399 C CA . GLY A 1 177 ? 1.962 -17.115 -1.340 1.00 62.72 177 GLY A CA 1
ATOM 1400 C C . GLY A 1 177 ? 2.318 -18.185 -2.369 1.00 62.72 177 GLY A C 1
ATOM 1401 O O . GLY A 1 177 ? 3.287 -18.909 -2.181 1.00 62.72 177 GLY A O 1
ATOM 1402 N N . GLU A 1 178 ? 1.522 -18.282 -3.434 1.00 53.25 178 GLU A N 1
ATOM 1403 C CA . GLU A 1 178 ? 1.709 -19.245 -4.520 1.00 53.25 178 GLU A CA 1
ATOM 1404 C C . GLU A 1 178 ? 2.754 -18.774 -5.545 1.00 53.25 178 GLU A C 1
ATOM 1406 O O . GLU A 1 178 ? 3.275 -19.595 -6.287 1.00 53.25 178 GLU A O 1
ATOM 1411 N N . GLU A 1 179 ? 3.154 -17.497 -5.536 1.00 55.56 179 GLU A N 1
ATOM 1412 C CA . GLU A 1 179 ? 4.145 -16.955 -6.475 1.00 55.56 179 GLU A CA 1
ATOM 1413 C C . GLU A 1 179 ? 5.015 -15.854 -5.845 1.00 55.56 179 GLU A C 1
ATOM 1415 O O . GLU A 1 179 ? 4.617 -15.169 -4.896 1.00 55.56 179 GLU A O 1
ATOM 1420 N N . GLU A 1 180 ? 6.155 -15.572 -6.484 1.00 53.38 180 GLU A N 1
ATOM 1421 C CA . GLU A 1 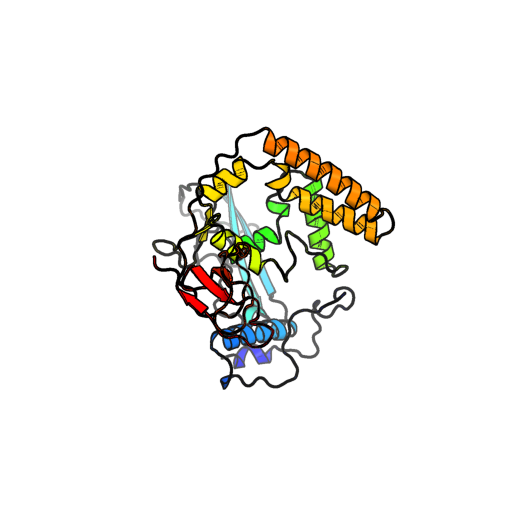180 ? 6.878 -14.291 -6.396 1.00 53.38 180 GLU A CA 1
ATOM 1422 C C . GLU A 1 180 ? 6.071 -13.143 -7.054 1.00 53.38 180 GLU A C 1
ATOM 1424 O O . GLU A 1 180 ? 6.621 -12.171 -7.570 1.00 53.38 180 GLU A O 1
ATOM 1429 N N . ALA A 1 181 ? 4.737 -13.250 -7.059 1.00 53.97 181 ALA A N 1
ATOM 1430 C CA . ALA A 1 181 ? 3.844 -12.317 -7.708 1.00 53.97 181 ALA A CA 1
ATOM 1431 C C . ALA A 1 181 ? 4.047 -10.936 -7.092 1.00 53.97 181 ALA A C 1
ATOM 1433 O O . ALA A 1 181 ? 3.786 -10.679 -5.906 1.00 53.97 181 ALA A O 1
ATOM 1434 N N . ALA A 1 182 ? 4.491 -10.018 -7.941 1.00 59.28 182 ALA A N 1
ATOM 1435 C CA . ALA A 1 182 ? 4.720 -8.618 -7.655 1.00 59.28 182 ALA A CA 1
ATOM 1436 C C . ALA A 1 182 ? 3.396 -7.864 -7.443 1.00 59.28 182 ALA A C 1
ATOM 1438 O O . ALA A 1 182 ? 3.239 -6.772 -7.968 1.00 59.28 182 ALA A O 1
ATOM 1439 N N . GLY A 1 183 ? 2.419 -8.430 -6.716 1.00 67.69 183 GLY A N 1
ATOM 1440 C CA . GLY A 1 183 ? 1.042 -7.936 -6.641 1.00 67.69 183 GLY A CA 1
ATOM 1441 C C . GLY A 1 183 ? 0.979 -6.408 -6.578 1.00 67.69 183 GLY A C 1
ATOM 1442 O O . GLY A 1 183 ? 1.508 -5.816 -5.627 1.00 67.69 183 GLY A O 1
ATOM 1443 N N . GLY A 1 184 ? 0.399 -5.801 -7.620 1.00 84.38 184 GLY A N 1
ATOM 1444 C CA . GLY A 1 184 ? 0.459 -4.363 -7.893 1.00 84.38 184 GLY A CA 1
ATOM 1445 C C . GLY A 1 184 ? 1.488 -3.972 -8.968 1.00 84.38 184 GLY A C 1
ATOM 1446 O O . GLY A 1 184 ? 1.754 -4.731 -9.894 1.00 84.38 184 GLY A O 1
ATOM 1447 N N . LEU A 1 185 ? 2.036 -2.756 -8.857 1.00 86.69 185 LEU A N 1
ATOM 1448 C CA . LEU A 1 185 ? 3.109 -2.229 -9.708 1.00 86.69 185 LEU A CA 1
ATOM 1449 C C . LEU A 1 185 ? 4.483 -2.395 -9.045 1.00 86.69 185 LEU A C 1
ATOM 1451 O O . LEU A 1 185 ? 4.704 -1.948 -7.911 1.00 86.69 185 LEU A O 1
ATOM 1455 N N . GLY A 1 186 ? 5.421 -2.990 -9.786 1.00 83.94 186 GLY A N 1
ATOM 1456 C CA . GLY A 1 186 ? 6.782 -3.277 -9.328 1.00 83.94 186 GLY A CA 1
ATOM 1457 C C . GLY A 1 186 ? 6.841 -4.323 -8.211 1.00 83.94 186 GLY A C 1
ATOM 1458 O O . GLY A 1 186 ? 5.830 -4.681 -7.609 1.00 83.94 186 GLY A O 1
ATOM 1459 N N . THR A 1 187 ? 8.042 -4.800 -7.894 1.00 80.50 187 THR A N 1
ATOM 1460 C CA . THR A 1 187 ? 8.273 -5.784 -6.827 1.00 80.50 187 THR A CA 1
ATOM 1461 C C . THR A 1 187 ? 8.605 -5.077 -5.510 1.00 80.50 187 THR A C 1
ATOM 1463 O O . THR A 1 187 ? 9.024 -3.914 -5.517 1.00 80.50 187 THR A O 1
ATOM 1466 N N . PRO A 1 188 ? 8.482 -5.748 -4.349 1.00 79.50 188 PRO A N 1
ATOM 1467 C CA . PRO A 1 188 ? 8.948 -5.191 -3.076 1.00 79.50 188 PRO A CA 1
ATOM 1468 C C . PRO A 1 188 ? 10.390 -4.657 -3.126 1.00 79.50 188 PRO A C 1
ATOM 1470 O O . PRO A 1 188 ? 10.687 -3.651 -2.487 1.00 79.50 188 PRO A O 1
ATOM 1473 N N . ALA A 1 189 ? 11.256 -5.277 -3.935 1.00 78.62 189 ALA A N 1
ATOM 1474 C CA . ALA A 1 189 ? 12.644 -4.863 -4.114 1.00 78.62 189 ALA A CA 1
ATOM 1475 C C . ALA A 1 189 ? 12.808 -3.566 -4.925 1.00 78.62 189 ALA A C 1
ATOM 1477 O O . ALA A 1 189 ? 13.788 -2.858 -4.720 1.00 78.62 189 ALA A O 1
ATOM 1478 N N . THR A 1 190 ? 11.878 -3.216 -5.820 1.00 84.38 190 THR A N 1
ATOM 1479 C CA . THR A 1 190 ? 12.058 -2.076 -6.740 1.00 84.38 190 THR A CA 1
ATOM 1480 C C . THR A 1 190 ? 11.227 -0.847 -6.392 1.00 84.38 190 THR A C 1
ATOM 1482 O O . THR A 1 190 ? 11.615 0.258 -6.769 1.00 84.38 190 THR A O 1
ATOM 1485 N N . ARG A 1 191 ? 10.127 -0.981 -5.637 1.00 87.25 191 ARG A N 1
ATOM 1486 C CA . ARG A 1 191 ? 9.181 0.131 -5.389 1.00 87.25 191 ARG A CA 1
ATOM 1487 C C . ARG A 1 191 ? 9.822 1.380 -4.786 1.00 87.25 191 ARG A C 1
ATOM 1489 O O . ARG A 1 191 ? 9.526 2.484 -5.232 1.00 87.25 191 ARG A O 1
ATOM 1496 N N . HIS A 1 192 ? 10.750 1.201 -3.847 1.00 85.06 192 HIS A N 1
ATOM 1497 C CA . HIS A 1 192 ? 11.465 2.303 -3.196 1.00 85.06 192 HIS A CA 1
ATOM 1498 C C . HIS A 1 192 ? 12.332 3.138 -4.162 1.00 85.06 192 HIS A C 1
ATOM 1500 O O . HIS A 1 192 ? 12.737 4.242 -3.819 1.00 85.06 192 HIS A O 1
ATOM 1506 N N . THR A 1 193 ? 12.619 2.634 -5.369 1.00 90.00 193 THR A N 1
ATOM 1507 C CA . THR A 1 193 ? 13.473 3.318 -6.357 1.00 90.00 193 THR A CA 1
ATOM 1508 C C . THR A 1 193 ? 12.707 4.275 -7.270 1.00 90.00 193 THR A C 1
ATOM 1510 O O . THR A 1 193 ? 13.310 5.170 -7.862 1.00 90.00 193 THR A O 1
ATOM 1513 N N . PHE A 1 194 ? 11.385 4.116 -7.405 1.00 90.62 194 PHE A N 1
ATOM 1514 C CA . PHE A 1 194 ? 10.632 4.856 -8.418 1.00 90.62 194 PHE A CA 1
ATOM 1515 C C . PHE A 1 194 ? 10.450 6.327 -8.066 1.00 90.62 194 PHE A C 1
ATOM 1517 O O . PHE A 1 194 ? 10.700 7.177 -8.917 1.00 90.62 194 PHE A O 1
ATOM 1524 N N . VAL A 1 195 ? 10.044 6.639 -6.831 1.00 91.62 195 VAL A N 1
ATOM 1525 C CA . VAL A 1 195 ? 9.830 8.032 -6.408 1.00 91.62 195 VAL A CA 1
ATOM 1526 C C . VAL A 1 195 ? 11.133 8.836 -6.462 1.00 91.62 195 VAL A C 1
ATOM 1528 O O . VAL A 1 195 ? 11.120 9.875 -7.123 1.00 91.62 195 VAL A O 1
ATOM 1531 N N . PRO A 1 196 ? 12.275 8.361 -5.915 1.00 92.31 196 PRO A N 1
ATOM 1532 C CA . PRO A 1 196 ? 13.556 9.052 -6.074 1.00 92.31 196 PRO A CA 1
ATOM 1533 C C . PRO A 1 196 ? 13.909 9.315 -7.539 1.00 92.31 196 PRO A C 1
ATOM 1535 O O . PRO A 1 196 ? 14.230 10.439 -7.904 1.00 92.31 196 PRO A O 1
ATOM 1538 N N . LYS A 1 197 ? 13.739 8.316 -8.415 1.00 93.69 197 LYS A N 1
ATOM 1539 C CA . LYS A 1 197 ? 14.014 8.474 -9.848 1.00 93.69 197 LYS A CA 1
ATOM 1540 C C . LYS A 1 197 ? 13.102 9.509 -10.516 1.00 93.69 197 LYS A C 1
ATOM 1542 O O . LYS A 1 197 ? 13.555 10.251 -11.381 1.00 93.69 197 LYS A O 1
ATOM 1547 N N . LEU A 1 198 ? 11.820 9.562 -10.154 1.00 93.38 198 LEU A N 1
ATOM 1548 C CA . LEU A 1 198 ? 10.889 10.564 -10.685 1.00 93.38 198 LEU A CA 1
ATOM 1549 C C . LEU A 1 198 ? 11.232 11.977 -10.198 1.00 93.38 198 LEU A C 1
ATOM 1551 O O . LEU A 1 198 ? 11.054 12.928 -10.960 1.00 93.38 198 LEU A O 1
ATOM 1555 N N . VAL A 1 199 ? 11.744 12.113 -8.973 1.00 92.94 199 VAL A N 1
ATOM 1556 C CA . VAL A 1 199 ? 12.273 13.379 -8.446 1.00 92.94 199 VAL A CA 1
ATOM 1557 C C . VAL A 1 199 ? 13.547 13.785 -9.191 1.00 92.94 199 VAL A C 1
ATOM 1559 O O . VAL A 1 199 ? 13.631 14.915 -9.666 1.00 92.94 199 VAL A O 1
ATOM 1562 N N . ASP A 1 200 ? 14.493 12.862 -9.386 1.00 92.38 200 ASP A N 1
ATOM 1563 C CA . ASP A 1 200 ? 15.743 13.110 -10.126 1.00 92.38 200 ASP A CA 1
ATOM 1564 C C . ASP A 1 200 ? 15.483 13.555 -11.574 1.00 92.38 200 ASP A C 1
ATOM 1566 O O . ASP A 1 200 ? 16.196 14.395 -12.125 1.00 92.38 200 ASP A O 1
ATOM 1570 N N . LEU A 1 201 ? 14.428 13.014 -12.191 1.00 92.06 201 LEU A N 1
ATOM 1571 C CA . LEU A 1 201 ? 13.962 13.387 -13.528 1.00 92.06 201 LEU A CA 1
ATOM 1572 C C . LEU A 1 201 ? 13.066 14.639 -13.537 1.00 92.06 201 LEU A C 1
ATOM 1574 O O . LEU A 1 201 ? 12.503 14.968 -14.583 1.00 92.06 201 LEU A O 1
ATOM 1578 N N . ALA A 1 202 ? 12.898 15.319 -12.400 1.00 93.00 202 ALA A N 1
ATOM 1579 C CA . ALA A 1 202 ? 12.050 16.497 -12.221 1.00 93.00 202 ALA A CA 1
ATOM 1580 C C . ALA A 1 202 ? 10.584 16.292 -12.658 1.00 93.00 202 ALA A C 1
ATOM 1582 O O . ALA A 1 202 ? 9.929 17.227 -13.116 1.00 93.00 202 ALA A O 1
ATOM 1583 N N . GLN A 1 203 ? 10.054 15.070 -12.543 1.00 93.69 203 GLN A N 1
ATOM 1584 C CA . GLN A 1 203 ? 8.668 14.730 -12.900 1.00 93.69 203 GLN A CA 1
ATOM 1585 C C . GLN A 1 203 ? 7.706 14.914 -11.722 1.00 93.69 203 GLN A C 1
ATOM 1587 O O . GLN A 1 203 ? 6.531 15.240 -11.910 1.00 93.69 203 GLN A O 1
ATOM 1592 N N . VAL A 1 204 ? 8.207 14.718 -10.504 1.00 95.56 204 VAL A N 1
ATOM 1593 C CA . VAL A 1 204 ? 7.482 14.943 -9.250 1.00 95.56 204 VAL A CA 1
ATOM 1594 C C . VAL A 1 204 ? 8.385 15.657 -8.252 1.00 95.56 204 VAL A C 1
ATOM 1596 O O . VAL A 1 204 ? 9.604 15.660 -8.406 1.00 95.56 204 VAL A O 1
ATOM 1599 N N . GLU A 1 205 ? 7.794 16.239 -7.219 1.00 95.00 205 GLU A N 1
ATOM 1600 C CA . GLU A 1 205 ? 8.524 16.857 -6.115 1.00 95.00 205 GLU A CA 1
ATOM 1601 C C . GLU A 1 205 ? 7.804 16.628 -4.785 1.00 95.00 205 GLU A C 1
ATOM 1603 O O . GLU A 1 205 ? 6.581 16.453 -4.747 1.00 95.00 205 GLU A O 1
ATOM 1608 N N . PHE A 1 206 ? 8.573 16.637 -3.696 1.00 94.81 206 PHE A N 1
ATOM 1609 C CA . PHE A 1 206 ? 8.039 16.626 -2.340 1.00 94.81 206 PHE A CA 1
ATOM 1610 C C . PHE A 1 206 ? 7.752 18.051 -1.876 1.00 94.81 206 PHE A C 1
ATOM 1612 O O . PHE A 1 206 ? 8.601 18.939 -1.954 1.00 94.81 206 PHE A O 1
ATOM 1619 N N . VAL A 1 207 ? 6.556 18.254 -1.340 1.00 93.75 207 VAL A N 1
ATOM 1620 C CA . VAL A 1 207 ? 6.093 19.522 -0.792 1.00 93.75 207 VAL A CA 1
ATOM 1621 C C . VAL A 1 207 ? 5.845 19.355 0.693 1.00 93.75 207 VAL A C 1
ATOM 1623 O O . VAL A 1 207 ? 5.107 18.474 1.139 1.00 93.75 207 VAL A O 1
ATOM 1626 N N . LYS A 1 208 ? 6.452 20.253 1.470 1.00 90.31 208 LYS A N 1
ATOM 1627 C CA . LYS A 1 208 ? 6.183 20.354 2.900 1.00 90.31 208 LYS A CA 1
ATOM 1628 C C . LYS A 1 208 ? 4.809 20.985 3.116 1.00 90.31 208 LYS A C 1
ATOM 1630 O O . LYS A 1 208 ? 4.554 22.074 2.589 1.00 90.31 208 LYS A O 1
ATOM 1635 N N . PRO A 1 209 ? 3.929 20.352 3.901 1.00 86.38 209 PRO A N 1
ATOM 1636 C CA . PRO A 1 209 ? 2.644 20.940 4.234 1.00 86.38 209 PRO A CA 1
ATOM 1637 C C . PRO A 1 209 ? 2.809 22.250 5.006 1.00 86.38 209 PRO A C 1
ATOM 1639 O O . PRO A 1 209 ? 3.740 22.435 5.791 1.00 86.38 209 PRO A O 1
ATOM 1642 N N . LYS A 1 210 ? 1.854 23.162 4.807 1.00 79.62 210 LYS A N 1
ATOM 1643 C CA . LYS A 1 210 ? 1.686 24.348 5.651 1.00 79.62 210 LYS A CA 1
ATOM 1644 C C . LYS A 1 210 ? 0.662 24.028 6.745 1.00 79.62 210 LYS A C 1
ATOM 1646 O O . LYS A 1 210 ? -0.412 23.509 6.454 1.00 79.62 210 LYS A O 1
ATOM 1651 N N . GLY A 1 211 ? 0.959 24.368 7.999 1.00 75.81 211 GLY A N 1
ATOM 1652 C CA . GLY A 1 211 ? 0.017 24.225 9.118 1.00 75.81 211 GLY A CA 1
ATOM 1653 C C . GLY A 1 211 ? 0.129 22.899 9.883 1.00 75.81 211 GLY A C 1
ATOM 1654 O O . GLY A 1 211 ? 1.225 22.471 10.223 1.00 75.81 211 GLY A O 1
ATOM 1655 N N . LYS A 1 212 ? -1.014 22.290 10.242 1.00 68.12 212 LYS A N 1
ATOM 1656 C CA . LYS A 1 212 ? -1.084 21.143 11.178 1.00 68.12 212 LYS A CA 1
ATOM 1657 C C . LYS A 1 212 ? -0.651 19.797 10.580 1.00 68.12 212 LYS A C 1
ATOM 1659 O O . LYS A 1 212 ? -0.358 18.874 11.341 1.00 68.12 212 LYS A O 1
ATOM 1664 N N . GLN A 1 213 ? -0.646 19.657 9.254 1.00 69.50 213 GLN A N 1
ATOM 1665 C CA . GLN A 1 213 ? -0.103 18.465 8.598 1.00 69.50 213 GLN A CA 1
ATOM 1666 C C . GLN A 1 213 ? 1.424 18.473 8.724 1.00 69.50 213 GLN A C 1
ATOM 1668 O O . GLN A 1 213 ? 2.047 19.519 8.575 1.00 69.50 213 GLN A O 1
ATOM 1673 N N . LYS A 1 214 ? 2.013 17.315 9.035 1.00 77.25 214 LYS A N 1
ATOM 1674 C CA . LYS A 1 214 ? 3.460 17.168 9.271 1.00 77.25 214 LYS A CA 1
ATOM 1675 C C . LYS A 1 214 ? 4.180 16.358 8.192 1.00 77.25 214 LYS A C 1
ATOM 1677 O O . LYS A 1 214 ? 5.398 16.444 8.106 1.00 77.25 214 LYS A O 1
ATOM 1682 N N . GLU A 1 215 ? 3.447 15.564 7.417 1.00 86.69 215 GLU A N 1
ATOM 1683 C CA . GLU A 1 215 ? 4.014 14.645 6.428 1.00 86.69 215 GLU A CA 1
ATOM 1684 C C . GLU A 1 215 ? 4.136 15.327 5.063 1.00 86.69 215 GLU A C 1
ATOM 1686 O O . GLU A 1 215 ? 3.208 16.007 4.623 1.00 86.69 215 GLU A O 1
ATOM 1691 N N . GLU A 1 216 ? 5.283 15.159 4.409 1.00 92.00 216 GLU A N 1
ATOM 1692 C CA . GLU A 1 216 ? 5.502 15.636 3.043 1.00 92.00 216 GLU A CA 1
ATOM 1693 C C . GLU A 1 216 ? 4.604 14.883 2.057 1.00 92.00 216 GLU A C 1
ATOM 1695 O O . GLU A 1 216 ? 4.365 13.681 2.194 1.00 92.00 216 GLU A O 1
ATOM 1700 N N . PHE A 1 217 ? 4.123 15.592 1.040 1.00 94.06 217 PHE A N 1
ATOM 1701 C CA . PHE A 1 217 ? 3.321 15.008 -0.029 1.00 94.06 217 PHE A CA 1
ATOM 1702 C C . PHE A 1 217 ? 3.951 15.267 -1.394 1.00 94.06 217 PHE A C 1
ATOM 1704 O O . PHE A 1 217 ? 4.710 16.208 -1.592 1.00 94.06 217 PHE A O 1
ATOM 1711 N N . ILE A 1 218 ? 3.629 14.399 -2.336 1.00 95.62 218 ILE A N 1
ATOM 1712 C CA . ILE A 1 218 ? 4.148 14.336 -3.688 1.00 95.62 218 ILE A CA 1
ATOM 1713 C C . ILE A 1 218 ? 3.179 15.080 -4.601 1.00 95.62 218 ILE A C 1
ATOM 1715 O O . ILE A 1 218 ? 1.979 14.784 -4.642 1.00 95.62 218 ILE A O 1
ATOM 1719 N N . ILE A 1 219 ? 3.710 16.012 -5.386 1.00 95.88 219 ILE A N 1
ATOM 1720 C CA . ILE A 1 219 ? 2.982 16.638 -6.489 1.00 95.88 219 ILE A CA 1
ATOM 1721 C C . ILE A 1 219 ? 3.703 16.382 -7.806 1.00 95.88 219 ILE A C 1
ATOM 1723 O O . ILE A 1 219 ? 4.926 16.272 -7.856 1.00 95.88 219 ILE A O 1
ATOM 1727 N N . SER A 1 220 ? 2.939 16.289 -8.894 1.00 95.88 220 SER A N 1
ATOM 1728 C CA . SER A 1 220 ? 3.529 16.301 -10.232 1.00 95.88 220 SER A CA 1
ATOM 1729 C C . SER A 1 220 ? 4.066 17.696 -10.548 1.00 95.88 220 SER A C 1
ATOM 1731 O O . SER A 1 220 ? 3.450 18.705 -10.195 1.00 95.88 220 SER A O 1
ATOM 1733 N N . THR A 1 221 ? 5.187 17.769 -11.257 1.00 94.94 221 THR A N 1
ATOM 1734 C CA . THR A 1 221 ? 5.691 19.032 -11.806 1.00 94.94 221 THR A CA 1
ATOM 1735 C C . THR A 1 221 ? 4.961 19.369 -13.111 1.00 94.94 221 THR A C 1
ATOM 1737 O O . THR A 1 221 ? 4.175 18.576 -13.644 1.00 94.94 221 THR A O 1
ATOM 1740 N N . GLN A 1 222 ? 5.214 20.557 -13.667 1.00 92.12 222 GLN A N 1
ATOM 1741 C CA . GLN A 1 222 ? 4.725 20.892 -15.008 1.00 92.12 222 GLN A CA 1
ATOM 1742 C C . GLN A 1 222 ? 5.300 19.944 -16.072 1.00 92.12 222 GLN A C 1
ATOM 1744 O O . GLN A 1 222 ? 4.555 19.498 -16.944 1.00 92.12 222 GLN A O 1
ATOM 1749 N N . ALA A 1 223 ? 6.586 19.592 -15.956 1.00 91.25 223 ALA A N 1
ATOM 1750 C CA . ALA A 1 223 ? 7.249 18.628 -16.829 1.00 91.25 223 ALA A CA 1
ATOM 1751 C C . ALA A 1 223 ? 6.589 17.242 -16.739 1.00 91.25 223 ALA A C 1
ATOM 1753 O O . ALA A 1 223 ? 6.244 16.667 -17.769 1.00 91.25 223 ALA A O 1
ATOM 1754 N N . GLY A 1 224 ? 6.313 16.763 -15.518 1.00 93.19 224 GLY A N 1
ATOM 1755 C CA . GLY A 1 224 ? 5.610 15.500 -15.265 1.00 93.19 224 GLY A CA 1
ATOM 1756 C C . GLY A 1 224 ? 4.237 15.430 -15.921 1.00 93.19 224 GLY A C 1
ATOM 1757 O O . GLY A 1 224 ? 3.909 14.458 -16.601 1.00 93.19 224 GLY A O 1
ATOM 1758 N N . ARG A 1 225 ? 3.435 16.489 -15.768 1.00 93.56 225 ARG A N 1
ATOM 1759 C CA . ARG A 1 225 ? 2.114 16.564 -16.408 1.00 93.56 225 ARG A CA 1
ATOM 1760 C C . ARG A 1 225 ? 2.210 16.607 -17.930 1.00 93.56 225 ARG A C 1
ATOM 1762 O O . ARG A 1 225 ? 1.450 15.904 -18.589 1.00 93.56 225 ARG A O 1
ATOM 1769 N N . ALA A 1 226 ? 3.135 17.393 -18.476 1.00 90.56 226 ALA A N 1
ATOM 1770 C CA . ALA A 1 226 ? 3.333 17.487 -19.919 1.00 90.56 226 ALA A CA 1
ATOM 1771 C C . ALA A 1 226 ? 3.796 16.152 -20.522 1.00 90.56 226 ALA A C 1
ATOM 1773 O O . ALA A 1 226 ? 3.287 15.754 -21.565 1.00 90.56 226 ALA A O 1
ATOM 1774 N N . LEU A 1 227 ? 4.694 15.425 -19.845 1.00 90.62 227 LEU A N 1
ATOM 1775 C CA . LEU A 1 227 ? 5.120 14.092 -20.272 1.00 90.62 227 LEU A CA 1
ATOM 1776 C C . LEU A 1 227 ? 3.933 13.123 -20.323 1.00 90.62 227 LEU A C 1
ATOM 1778 O O . LEU A 1 227 ? 3.714 12.488 -21.349 1.00 90.62 227 LEU A O 1
ATOM 1782 N N . ILE A 1 228 ? 3.134 13.043 -19.254 1.00 91.38 228 ILE A N 1
ATOM 1783 C CA . ILE A 1 228 ? 1.957 12.159 -19.212 1.00 91.38 228 ILE A CA 1
ATOM 1784 C C . ILE A 1 228 ? 0.931 12.519 -20.294 1.00 91.38 228 ILE A C 1
ATOM 1786 O O . ILE A 1 228 ? 0.357 11.622 -20.900 1.00 91.38 228 ILE A O 1
ATOM 1790 N N . GLN A 1 229 ? 0.720 13.809 -20.572 1.00 88.81 229 GLN A N 1
ATOM 1791 C CA . GLN A 1 229 ? -0.185 14.262 -21.638 1.00 88.81 229 GLN A CA 1
ATOM 1792 C C . GLN A 1 229 ? 0.326 13.934 -23.045 1.00 88.81 229 GLN A C 1
ATOM 1794 O O . GLN A 1 229 ? -0.474 13.755 -23.961 1.00 88.81 229 GLN A O 1
ATOM 1799 N N . ALA A 1 230 ? 1.645 13.879 -23.225 1.00 86.94 230 ALA A N 1
ATOM 1800 C CA . ALA A 1 230 ? 2.266 13.626 -24.517 1.00 86.94 230 ALA A CA 1
ATOM 1801 C C . ALA A 1 230 ? 2.409 12.125 -24.836 1.00 86.94 230 ALA A C 1
ATOM 1803 O O . ALA A 1 230 ? 2.544 11.751 -26.002 1.00 86.94 230 ALA A O 1
ATOM 1804 N N . LEU A 1 231 ? 2.381 11.263 -23.814 1.00 87.06 231 LEU A N 1
ATOM 1805 C CA . LEU A 1 231 ? 2.468 9.814 -23.971 1.00 87.06 231 LEU A CA 1
ATOM 1806 C C . LEU A 1 231 ? 1.117 9.196 -24.380 1.00 87.06 231 LEU A C 1
ATOM 1808 O O . LEU A 1 231 ? 0.066 9.629 -23.904 1.00 87.06 231 LEU A O 1
ATOM 1812 N N . PRO A 1 232 ? 1.118 8.134 -25.209 1.00 86.44 232 PRO A N 1
ATOM 1813 C CA . PRO A 1 232 ? -0.072 7.322 -25.445 1.00 86.44 232 PRO A CA 1
ATOM 1814 C C . PRO A 1 232 ? -0.659 6.780 -24.136 1.00 86.44 232 PRO A C 1
ATOM 1816 O O . PRO A 1 232 ? 0.075 6.410 -23.213 1.00 86.44 232 PRO A O 1
ATOM 1819 N N . ALA A 1 233 ? -1.990 6.666 -24.076 1.00 83.69 233 ALA A N 1
ATOM 1820 C CA . ALA A 1 233 ? -2.695 6.186 -22.885 1.00 83.69 233 ALA A CA 1
ATOM 1821 C C . ALA A 1 233 ? -2.222 4.794 -22.435 1.00 83.69 233 ALA A C 1
ATOM 1823 O O . ALA A 1 233 ? -2.199 4.519 -21.241 1.00 83.69 233 ALA A O 1
ATOM 1824 N N . GLU A 1 234 ? -1.804 3.949 -23.378 1.00 82.12 234 GLU A N 1
ATOM 1825 C CA . GLU A 1 234 ? -1.257 2.613 -23.121 1.00 82.12 234 GLU A CA 1
ATOM 1826 C C . GLU A 1 234 ? 0.020 2.644 -22.264 1.00 82.12 234 GLU A C 1
ATOM 1828 O O . GLU A 1 234 ? 0.275 1.710 -21.516 1.00 82.12 234 GLU A O 1
ATOM 1833 N N . ILE A 1 235 ? 0.813 3.718 -22.331 1.00 84.50 235 ILE A N 1
ATOM 1834 C CA . ILE A 1 235 ? 2.068 3.870 -21.570 1.00 84.50 235 ILE A CA 1
ATOM 1835 C C . ILE A 1 235 ? 1.836 4.642 -20.272 1.00 84.50 235 ILE A C 1
ATOM 1837 O O . ILE A 1 235 ? 2.494 4.392 -19.266 1.00 84.50 235 ILE A O 1
ATOM 1841 N N . ALA A 1 236 ? 0.902 5.593 -20.292 1.00 87.44 236 ALA A N 1
ATOM 1842 C CA . ALA A 1 236 ? 0.577 6.421 -19.135 1.00 87.44 236 ALA A CA 1
ATOM 1843 C C . ALA A 1 236 ? -0.294 5.699 -18.086 1.00 87.44 236 ALA A C 1
ATOM 1845 O O . ALA A 1 236 ? -0.446 6.198 -16.970 1.00 87.44 236 ALA A O 1
ATOM 1846 N N . LYS A 1 237 ? -0.884 4.549 -18.435 1.00 88.50 237 LYS A N 1
ATOM 1847 C CA . LYS A 1 237 ? -1.743 3.737 -17.563 1.00 88.50 237 LYS A CA 1
ATOM 1848 C C . LYS A 1 237 ? -1.035 2.461 -17.091 1.00 88.50 237 LYS A C 1
ATOM 1850 O O . LYS A 1 237 ? -0.157 1.954 -17.785 1.00 88.50 237 LYS A O 1
ATOM 1855 N N . PRO A 1 238 ? -1.438 1.893 -15.939 1.00 87.88 238 PRO A N 1
ATOM 1856 C CA . PRO A 1 238 ? -0.843 0.661 -15.412 1.00 87.88 238 PRO A CA 1
ATOM 1857 C C . PRO A 1 238 ? -1.208 -0.597 -16.219 1.00 87.88 238 PRO A C 1
ATOM 1859 O O . PRO A 1 238 ? -0.651 -1.664 -15.976 1.00 87.88 238 PRO A O 1
ATOM 1862 N N . ASP A 1 239 ? -2.148 -0.491 -17.158 1.00 87.12 239 ASP A N 1
ATOM 1863 C CA . ASP A 1 239 ? -2.774 -1.599 -17.882 1.00 87.12 239 ASP A CA 1
ATOM 1864 C C . ASP A 1 239 ? -1.755 -2.537 -18.546 1.00 87.12 239 ASP A C 1
ATOM 1866 O O . ASP A 1 239 ? -1.898 -3.759 -18.478 1.00 87.12 239 ASP A O 1
ATOM 1870 N N . MET A 1 240 ? -0.684 -1.985 -19.125 1.00 86.31 240 MET A N 1
ATOM 1871 C CA . MET A 1 240 ? 0.364 -2.777 -19.779 1.00 86.31 240 MET A CA 1
ATOM 1872 C C . MET A 1 240 ? 1.103 -3.705 -18.815 1.00 86.31 240 MET A C 1
ATOM 1874 O O . MET A 1 240 ? 1.467 -4.811 -19.208 1.00 86.31 240 MET A O 1
ATOM 1878 N N . THR A 1 241 ? 1.273 -3.313 -17.548 1.00 86.00 241 THR A N 1
ATOM 1879 C CA . THR A 1 241 ? 1.870 -4.194 -16.536 1.00 86.00 241 THR A CA 1
ATOM 1880 C C . THR A 1 241 ? 1.021 -5.446 -16.346 1.00 86.00 241 THR A C 1
ATOM 1882 O O . THR A 1 241 ? 1.556 -6.546 -16.391 1.00 86.00 241 THR A O 1
ATOM 1885 N N . ALA A 1 242 ? -0.303 -5.307 -16.229 1.00 84.5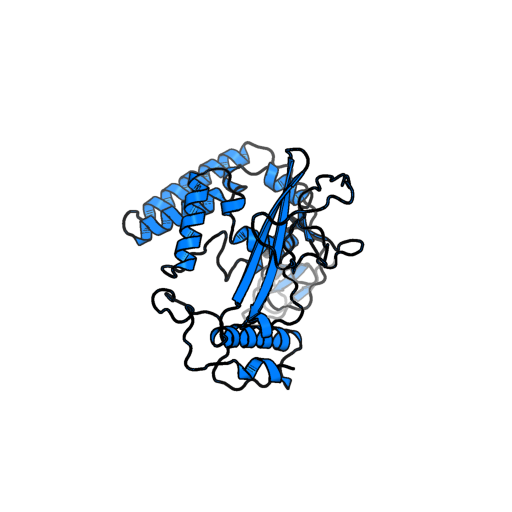6 242 ALA A N 1
ATOM 1886 C CA . ALA A 1 242 ? -1.195 -6.458 -16.087 1.00 84.56 242 ALA A CA 1
ATOM 1887 C C . ALA A 1 242 ? -1.128 -7.400 -17.303 1.00 84.56 242 ALA A C 1
ATOM 1889 O O . ALA A 1 242 ? -1.127 -8.625 -17.155 1.00 84.56 242 ALA A O 1
ATOM 1890 N N . LEU A 1 243 ? -1.049 -6.840 -18.513 1.00 84.88 243 LEU A N 1
ATOM 1891 C CA . LEU A 1 243 ? -0.962 -7.628 -19.744 1.00 84.88 243 LEU A CA 1
ATOM 1892 C C . LEU A 1 243 ? 0.365 -8.388 -19.856 1.00 84.88 243 LEU A C 1
ATOM 1894 O O . LEU A 1 243 ? 0.366 -9.551 -20.260 1.00 84.88 243 LEU A O 1
ATOM 1898 N N . TRP A 1 244 ? 1.483 -7.763 -19.486 1.00 87.50 244 TRP A N 1
ATOM 1899 C CA . TRP A 1 244 ? 2.794 -8.411 -19.517 1.00 87.50 244 TRP A CA 1
ATOM 1900 C C . TRP A 1 244 ? 2.934 -9.506 -18.471 1.00 87.50 244 TRP A C 1
ATOM 1902 O O . TRP A 1 244 ? 3.440 -10.572 -18.798 1.00 87.50 244 TRP A O 1
ATOM 1912 N N . GLU A 1 245 ? 2.432 -9.286 -17.261 1.00 82.56 245 GLU A N 1
ATOM 1913 C CA . GLU A 1 245 ? 2.412 -10.310 -16.210 1.00 82.56 245 GLU A CA 1
ATOM 1914 C C . GLU A 1 245 ? 1.570 -11.518 -16.636 1.00 82.56 245 GLU A C 1
ATOM 1916 O O . GLU A 1 245 ? 1.993 -12.664 -16.504 1.00 82.56 245 GLU A O 1
ATOM 1921 N N . THR A 1 246 ? 0.419 -11.270 -17.272 1.00 84.94 246 THR A N 1
ATOM 1922 C CA . THR A 1 246 ? -0.393 -12.344 -17.865 1.00 84.94 246 THR A CA 1
ATOM 1923 C C . THR A 1 246 ? 0.402 -13.119 -18.918 1.00 84.94 246 THR A C 1
ATOM 1925 O O . THR A 1 246 ? 0.415 -14.345 -18.903 1.00 84.94 246 THR A O 1
ATOM 1928 N N . ALA A 1 247 ? 1.102 -12.424 -19.819 1.00 88.12 247 ALA A N 1
ATOM 1929 C CA . ALA A 1 247 ? 1.910 -13.074 -20.846 1.00 88.12 247 ALA A CA 1
ATOM 1930 C C . ALA A 1 247 ? 3.080 -13.882 -20.257 1.00 88.12 247 ALA A C 1
ATOM 1932 O O . ALA A 1 247 ? 3.358 -14.977 -20.740 1.00 88.12 247 ALA A O 1
ATOM 1933 N N . MET A 1 248 ? 3.735 -13.376 -19.208 1.00 86.88 248 MET A N 1
ATOM 1934 C CA . MET A 1 248 ? 4.806 -14.087 -18.505 1.00 86.88 248 MET A CA 1
ATOM 1935 C C . MET A 1 248 ? 4.289 -15.362 -17.827 1.00 86.88 248 MET A C 1
ATOM 1937 O O . MET A 1 248 ? 4.915 -16.410 -17.974 1.00 86.88 248 MET A O 1
ATOM 1941 N N . ARG A 1 249 ? 3.099 -15.330 -17.215 1.00 82.94 249 ARG A N 1
ATOM 1942 C CA . ARG A 1 249 ? 2.447 -16.533 -16.667 1.00 82.94 249 ARG A CA 1
ATOM 1943 C C . ARG A 1 249 ? 2.092 -17.566 -17.730 1.00 82.94 249 ARG A C 1
ATOM 1945 O O . ARG A 1 249 ? 2.235 -18.764 -17.507 1.00 82.94 249 ARG A O 1
ATOM 1952 N N . GLU A 1 250 ? 1.641 -17.130 -18.904 1.00 89.62 250 GLU A N 1
ATOM 1953 C CA . GLU A 1 250 ? 1.394 -18.052 -20.019 1.00 89.62 250 GLU A CA 1
ATOM 1954 C C . GLU A 1 250 ? 2.685 -18.741 -20.489 1.00 89.62 250 GLU A C 1
ATOM 1956 O O . GLU A 1 250 ? 2.642 -19.904 -20.889 1.00 89.62 250 GLU A O 1
ATOM 1961 N N . ILE A 1 251 ? 3.830 -18.050 -20.430 1.00 91.69 251 ILE A N 1
ATOM 1962 C CA . ILE A 1 251 ? 5.144 -18.638 -20.736 1.00 91.69 251 ILE A CA 1
ATOM 1963 C C . ILE A 1 251 ? 5.547 -19.642 -19.655 1.00 91.69 251 ILE A C 1
ATOM 1965 O O . ILE A 1 251 ? 5.917 -20.765 -19.987 1.00 91.69 251 ILE A O 1
ATOM 1969 N N . GLU A 1 252 ? 5.444 -19.268 -18.379 1.00 86.50 252 GLU A N 1
ATOM 1970 C CA . GLU A 1 252 ? 5.760 -20.149 -17.248 1.00 86.50 252 GLU A CA 1
ATOM 1971 C C . GLU A 1 252 ? 4.925 -21.435 -17.276 1.00 86.50 252 GLU A C 1
ATOM 1973 O O . GLU A 1 252 ? 5.442 -22.532 -17.076 1.00 86.50 252 GLU A O 1
ATOM 1978 N N . ALA A 1 253 ? 3.644 -21.320 -17.629 1.00 88.25 253 ALA A N 1
ATOM 1979 C CA . ALA A 1 253 ? 2.747 -22.458 -17.764 1.00 88.25 253 ALA A CA 1
ATOM 1980 C C . ALA A 1 253 ? 2.914 -23.253 -19.077 1.00 88.25 253 ALA A C 1
ATOM 1982 O O . ALA A 1 253 ? 2.125 -24.162 -19.344 1.00 88.25 253 ALA A O 1
ATOM 1983 N N . GLY A 1 254 ? 3.884 -22.900 -19.928 1.00 92.31 254 GLY A N 1
ATOM 1984 C CA . GLY A 1 254 ? 4.160 -23.578 -21.199 1.00 92.31 254 GLY A CA 1
ATOM 1985 C C . GLY A 1 254 ? 3.102 -23.373 -22.292 1.00 92.31 254 GLY A C 1
ATOM 1986 O O . GLY A 1 254 ? 3.107 -24.089 -23.292 1.00 92.31 254 GLY A O 1
ATOM 1987 N N . ARG A 1 255 ? 2.185 -22.411 -22.125 1.00 93.94 255 ARG A N 1
ATOM 1988 C CA . ARG A 1 255 ? 1.109 -22.086 -23.084 1.00 93.94 255 ARG A CA 1
ATOM 1989 C C . ARG A 1 255 ? 1.517 -21.036 -24.122 1.00 93.94 255 ARG A C 1
ATOM 1991 O O . ARG A 1 255 ? 0.855 -20.883 -25.149 1.00 93.94 255 ARG A O 1
ATOM 1998 N N . SER A 1 256 ? 2.616 -20.327 -23.882 1.00 93.62 256 SER A N 1
ATOM 1999 C CA . SER A 1 256 ? 3.240 -19.394 -24.821 1.00 93.62 256 SER A CA 1
ATOM 2000 C C . SER A 1 256 ? 4.760 -19.571 -24.829 1.00 93.62 256 SER A C 1
ATOM 2002 O O . SER A 1 256 ? 5.327 -20.208 -23.946 1.00 93.62 256 SER A O 1
ATOM 2004 N N . THR A 1 257 ? 5.434 -19.004 -25.829 1.00 94.81 257 THR A N 1
ATOM 2005 C CA . THR A 1 257 ? 6.898 -19.027 -25.941 1.00 94.81 257 THR A CA 1
ATOM 2006 C C . THR A 1 257 ? 7.486 -17.633 -25.759 1.00 94.81 257 THR A C 1
ATOM 2008 O O . THR A 1 257 ? 6.833 -16.623 -26.047 1.00 94.81 257 THR A O 1
ATOM 2011 N N . ILE A 1 258 ? 8.746 -17.583 -25.319 1.00 95.19 258 ILE A N 1
ATOM 2012 C CA . ILE A 1 258 ? 9.523 -16.340 -25.226 1.00 95.19 258 ILE A CA 1
ATOM 2013 C C . ILE A 1 258 ? 9.594 -15.660 -26.599 1.00 95.19 258 ILE A C 1
ATOM 2015 O O . ILE A 1 258 ? 9.297 -14.473 -26.697 1.00 95.19 258 ILE A O 1
ATOM 2019 N N . ASP A 1 259 ? 9.861 -16.415 -27.669 1.00 95.69 259 ASP A N 1
ATOM 2020 C CA . ASP A 1 259 ? 9.940 -15.878 -29.036 1.00 95.69 259 ASP A CA 1
ATOM 2021 C C . ASP A 1 259 ? 8.649 -15.174 -29.468 1.00 95.69 259 ASP A C 1
ATOM 2023 O O . ASP A 1 259 ? 8.678 -14.089 -30.057 1.00 95.69 259 ASP A O 1
ATOM 2027 N N . ARG A 1 260 ? 7.490 -15.764 -29.146 1.00 92.75 260 ARG A N 1
ATOM 2028 C CA . ARG A 1 260 ? 6.187 -15.165 -29.451 1.00 92.75 260 ARG A CA 1
ATOM 2029 C C . ARG A 1 260 ? 5.984 -13.869 -28.673 1.00 92.75 260 ARG A C 1
ATOM 2031 O O . ARG A 1 260 ? 5.505 -12.886 -29.243 1.00 92.75 260 ARG A O 1
ATOM 2038 N N . PHE A 1 261 ? 6.332 -13.865 -27.388 1.00 92.81 261 PHE A N 1
ATOM 2039 C CA . PHE A 1 261 ? 6.243 -12.673 -26.552 1.00 92.81 261 PHE A CA 1
ATOM 2040 C C . PHE A 1 261 ? 7.164 -11.563 -27.066 1.00 92.81 261 PHE A C 1
ATOM 2042 O O . PHE A 1 261 ? 6.702 -10.444 -27.284 1.00 92.81 261 PHE A O 1
ATOM 2049 N N . GLU A 1 262 ? 8.426 -11.869 -27.373 1.00 94.44 262 GLU A N 1
ATOM 2050 C CA . GLU A 1 262 ? 9.366 -10.903 -27.943 1.00 94.44 262 GLU A CA 1
ATOM 2051 C C . GLU A 1 262 ? 8.887 -10.328 -29.277 1.00 94.44 262 GLU A C 1
ATOM 2053 O O . GLU A 1 262 ? 8.973 -9.117 -29.489 1.00 94.44 262 GLU A O 1
ATOM 2058 N N . ALA A 1 263 ? 8.365 -11.162 -30.180 1.00 94.25 263 ALA A N 1
ATOM 2059 C CA . ALA A 1 263 ? 7.839 -10.701 -31.462 1.00 94.25 263 ALA A CA 1
ATOM 2060 C C . ALA A 1 263 ? 6.678 -9.708 -31.274 1.00 94.25 263 ALA A C 1
ATOM 2062 O O . ALA A 1 263 ? 6.627 -8.667 -31.939 1.00 94.25 263 ALA A O 1
ATOM 2063 N N . MET A 1 264 ? 5.781 -9.991 -30.324 1.00 90.94 264 MET A N 1
ATOM 2064 C CA . MET A 1 264 ? 4.674 -9.104 -29.966 1.00 90.94 264 MET A CA 1
ATOM 2065 C C . MET A 1 264 ? 5.183 -7.775 -29.388 1.00 90.94 264 MET A C 1
ATOM 2067 O O . MET A 1 264 ? 4.743 -6.710 -29.828 1.00 90.94 264 MET A O 1
ATOM 2071 N N . GLN A 1 265 ? 6.166 -7.824 -28.482 1.00 92.69 265 GLN A N 1
ATOM 2072 C CA . GLN A 1 265 ? 6.790 -6.636 -27.896 1.00 92.69 265 GLN A CA 1
ATOM 2073 C C . GLN A 1 265 ? 7.489 -5.773 -28.953 1.00 92.69 265 GLN A C 1
ATOM 2075 O O . GLN A 1 265 ? 7.300 -4.558 -28.966 1.00 92.69 265 GLN A O 1
ATOM 2080 N N . ARG A 1 266 ? 8.246 -6.378 -29.879 1.00 95.19 266 ARG A N 1
ATOM 2081 C CA . ARG A 1 266 ? 8.904 -5.652 -30.981 1.00 95.19 266 ARG A CA 1
ATOM 2082 C C . ARG A 1 266 ? 7.879 -4.933 -31.852 1.00 95.19 266 ARG A C 1
ATOM 2084 O O . ARG A 1 266 ? 8.032 -3.741 -32.101 1.00 95.19 266 ARG A O 1
ATOM 2091 N N . SER A 1 267 ? 6.812 -5.626 -32.260 1.00 93.88 267 SER A N 1
ATOM 2092 C CA . SER A 1 267 ? 5.743 -5.023 -33.066 1.00 93.88 267 SER A CA 1
ATOM 2093 C C . SER A 1 267 ? 5.070 -3.851 -32.347 1.00 93.88 267 SER A C 1
ATOM 2095 O O . SER A 1 267 ? 4.862 -2.795 -32.949 1.00 93.88 267 SER A O 1
ATOM 2097 N N . TRP A 1 268 ? 4.768 -4.007 -31.055 1.00 90.75 268 TRP A N 1
ATOM 2098 C CA . TRP A 1 268 ? 4.169 -2.948 -30.245 1.00 90.75 268 TRP A CA 1
ATOM 2099 C C . TRP A 1 268 ? 5.101 -1.735 -30.098 1.00 90.75 268 TRP A C 1
ATOM 2101 O O . TRP A 1 268 ? 4.685 -0.620 -30.409 1.00 90.75 268 TRP A O 1
ATOM 2111 N N . ILE A 1 269 ? 6.377 -1.940 -29.744 1.00 92.62 269 ILE A N 1
ATOM 2112 C CA . ILE A 1 269 ? 7.374 -0.859 -29.631 1.00 92.62 269 ILE A CA 1
ATOM 2113 C C . ILE A 1 269 ? 7.492 -0.090 -30.951 1.00 92.62 269 ILE A C 1
ATOM 2115 O O . ILE A 1 269 ? 7.500 1.141 -30.948 1.00 92.62 269 ILE A O 1
ATOM 2119 N N . THR A 1 270 ? 7.550 -0.787 -32.090 1.00 94.25 270 THR A N 1
ATOM 2120 C CA . THR A 1 270 ? 7.613 -0.136 -33.406 1.00 94.25 270 THR A CA 1
ATOM 2121 C C . THR A 1 270 ? 6.397 0.758 -33.656 1.00 94.25 270 THR A C 1
ATOM 2123 O O . THR A 1 270 ? 6.567 1.890 -34.111 1.00 94.25 270 THR A O 1
ATOM 2126 N N . LYS A 1 271 ? 5.185 0.290 -33.328 1.00 90.88 271 LYS A N 1
ATOM 2127 C CA . LYS A 1 271 ? 3.947 1.073 -33.481 1.00 90.88 271 LYS A CA 1
ATOM 2128 C C . LYS A 1 271 ? 3.931 2.304 -32.578 1.00 90.88 271 LYS A C 1
ATOM 2130 O O . LYS A 1 271 ? 3.683 3.403 -33.063 1.00 90.88 271 LYS A O 1
ATOM 2135 N N . VAL A 1 272 ? 4.268 2.133 -31.301 1.00 89.56 272 VAL A N 1
ATOM 2136 C CA . VAL A 1 272 ? 4.354 3.227 -30.324 1.00 89.56 272 VAL A CA 1
ATOM 2137 C C . VAL A 1 272 ? 5.353 4.292 -30.772 1.00 89.56 272 VAL A C 1
ATOM 2139 O O . VAL A 1 272 ? 5.046 5.481 -30.748 1.00 89.56 272 VAL A O 1
ATOM 2142 N N . ILE A 1 273 ? 6.550 3.888 -31.208 1.00 90.12 273 ILE A N 1
ATOM 2143 C CA . ILE A 1 273 ? 7.573 4.833 -31.676 1.00 90.12 273 ILE A CA 1
ATOM 2144 C C . ILE A 1 273 ? 7.080 5.590 -32.911 1.00 90.12 273 ILE A C 1
ATOM 2146 O O . ILE A 1 273 ? 7.311 6.795 -33.012 1.00 90.12 273 ILE A O 1
ATOM 2150 N N . ALA A 1 274 ? 6.408 4.911 -33.845 1.00 89.94 274 ALA A N 1
ATOM 2151 C CA . ALA A 1 274 ? 5.832 5.560 -35.018 1.00 89.94 274 ALA A CA 1
ATOM 2152 C C . ALA A 1 274 ? 4.765 6.598 -34.626 1.00 89.94 274 ALA A C 1
ATOM 2154 O O . ALA A 1 274 ? 4.787 7.715 -35.141 1.00 89.94 274 ALA A O 1
ATOM 2155 N N . GLU A 1 275 ? 3.890 6.269 -33.671 1.00 86.94 275 GLU A N 1
ATOM 2156 C CA . GLU A 1 275 ? 2.880 7.198 -33.157 1.00 86.94 275 GLU A CA 1
ATOM 2157 C C . GLU A 1 275 ? 3.524 8.413 -32.480 1.00 86.94 275 GLU A C 1
ATOM 2159 O O . GLU A 1 275 ? 3.188 9.552 -32.805 1.00 86.94 275 GLU A O 1
ATOM 2164 N N . ILE A 1 276 ? 4.492 8.194 -31.589 1.00 85.88 276 ILE A N 1
ATOM 2165 C CA . ILE A 1 276 ? 5.186 9.279 -30.885 1.00 85.88 276 ILE A CA 1
ATOM 2166 C C . ILE A 1 276 ? 5.915 10.192 -31.878 1.00 85.88 276 ILE A C 1
ATOM 2168 O O . ILE A 1 276 ? 5.850 11.408 -31.744 1.00 85.88 276 ILE A O 1
ATOM 2172 N N . ARG A 1 277 ? 6.555 9.638 -32.918 1.00 87.44 277 ARG A N 1
ATOM 2173 C CA . ARG A 1 277 ? 7.219 10.432 -33.972 1.00 87.44 277 ARG A CA 1
ATOM 2174 C C . ARG A 1 277 ? 6.254 11.288 -34.790 1.00 87.44 277 ARG A C 1
ATOM 2176 O O . ARG A 1 277 ? 6.683 12.285 -35.360 1.00 87.44 277 ARG A O 1
ATOM 2183 N N . SER A 1 278 ? 4.981 10.905 -34.866 1.00 85.69 278 SER A N 1
ATOM 2184 C CA . SER A 1 278 ? 3.961 11.661 -35.601 1.00 85.69 278 SER A CA 1
ATOM 2185 C C . SER A 1 278 ? 3.420 12.875 -34.836 1.00 85.69 278 SER A C 1
ATOM 2187 O O . SER A 1 278 ? 2.715 13.696 -35.421 1.00 85.69 278 SER A O 1
ATOM 2189 N N . LYS A 1 279 ? 3.749 13.014 -33.543 1.00 79.75 279 LYS A N 1
ATOM 2190 C CA . LYS A 1 279 ? 3.248 14.076 -32.662 1.00 79.75 279 LYS A CA 1
ATOM 2191 C C . LYS A 1 279 ? 4.411 14.934 -32.138 1.00 79.75 279 LYS A C 1
ATOM 2193 O O . LYS A 1 279 ? 5.421 14.388 -31.700 1.00 79.75 279 LYS A O 1
ATOM 2198 N N . PRO A 1 280 ? 4.301 16.273 -32.131 1.00 72.31 280 PRO A N 1
ATOM 2199 C CA . PRO A 1 280 ? 5.314 17.115 -31.503 1.00 72.31 280 PRO A CA 1
ATOM 2200 C C . PRO A 1 280 ? 5.291 16.928 -29.977 1.00 72.31 280 PRO A C 1
ATOM 2202 O O . PRO A 1 280 ? 4.292 17.218 -29.320 1.00 72.31 280 PRO A O 1
ATOM 2205 N N . LEU A 1 281 ? 6.404 16.467 -29.400 1.00 72.88 281 LEU A N 1
ATOM 2206 C CA . LEU A 1 281 ? 6.588 16.374 -27.949 1.00 72.88 281 LEU A CA 1
ATOM 2207 C C . LEU A 1 281 ? 7.088 17.717 -27.403 1.00 72.88 281 LEU A C 1
ATOM 2209 O O . LEU A 1 281 ? 8.290 17.972 -27.370 1.00 72.88 281 LEU A O 1
ATOM 2213 N N . ASN A 1 282 ? 6.172 18.582 -26.969 1.00 75.38 282 ASN A N 1
ATOM 2214 C CA . ASN A 1 282 ? 6.531 19.837 -26.307 1.00 75.38 282 ASN A CA 1
ATOM 2215 C C . ASN A 1 282 ? 6.489 19.668 -24.782 1.00 75.38 282 ASN A C 1
ATOM 2217 O O . ASN A 1 282 ? 5.507 20.014 -24.126 1.00 75.38 282 ASN A O 1
ATOM 2221 N N . ILE A 1 283 ? 7.544 19.067 -24.231 1.00 76.31 283 ILE A N 1
ATOM 2222 C CA . ILE A 1 283 ? 7.678 18.825 -22.792 1.00 76.31 283 ILE A CA 1
ATOM 2223 C C . ILE A 1 283 ? 8.594 19.911 -22.215 1.00 76.31 283 ILE A C 1
ATOM 2225 O O . ILE A 1 283 ? 9.767 19.960 -22.592 1.00 76.31 283 ILE A O 1
ATOM 2229 N N . PRO A 1 284 ? 8.108 20.770 -21.298 1.00 73.88 284 PRO A N 1
ATOM 2230 C CA . PRO A 1 284 ? 8.954 21.731 -20.605 1.00 73.88 284 PRO A CA 1
ATOM 2231 C C . PRO A 1 284 ? 10.042 20.976 -19.840 1.00 73.88 284 PRO A C 1
ATOM 2233 O O . PRO A 1 284 ? 9.751 20.275 -18.874 1.00 73.88 284 PRO A O 1
ATOM 2236 N N . TYR A 1 285 ? 11.291 21.084 -20.288 1.00 64.62 285 TYR A N 1
ATOM 2237 C CA . TYR A 1 285 ? 12.429 20.491 -19.598 1.00 64.62 285 TYR A CA 1
ATOM 2238 C C . TYR A 1 285 ? 13.151 21.568 -18.799 1.00 64.62 285 TYR A C 1
ATOM 2240 O O . TYR A 1 285 ? 13.865 22.406 -19.347 1.00 64.62 285 TYR A O 1
ATOM 2248 N N . THR A 1 286 ? 12.984 21.533 -17.483 1.00 60.50 286 THR A N 1
ATOM 2249 C CA . THR A 1 286 ? 13.894 22.208 -16.563 1.00 60.50 286 THR A CA 1
ATOM 2250 C C . THR A 1 286 ? 14.973 21.206 -16.186 1.00 60.50 286 THR A C 1
ATOM 2252 O O . THR A 1 286 ? 14.670 20.196 -15.551 1.00 60.50 286 THR A O 1
ATOM 2255 N N . ALA A 1 287 ? 16.221 21.462 -16.589 1.00 55.72 287 ALA A N 1
ATOM 2256 C CA . ALA A 1 287 ? 17.344 20.653 -16.131 1.00 55.72 287 ALA A CA 1
ATOM 2257 C C . ALA A 1 287 ? 17.323 20.609 -14.592 1.00 55.72 287 ALA A C 1
ATOM 2259 O O . ALA A 1 287 ? 17.171 21.671 -13.977 1.00 55.72 287 ALA A O 1
ATOM 2260 N N . PRO A 1 288 ? 17.440 19.426 -13.964 1.00 53.81 288 PRO A N 1
ATOM 2261 C CA . PRO A 1 288 ? 17.425 19.342 -12.514 1.00 53.81 288 PRO A CA 1
ATOM 2262 C C . PRO A 1 288 ? 18.528 20.242 -11.953 1.00 53.81 288 PRO A C 1
ATOM 2264 O O . PRO A 1 288 ? 19.671 20.225 -12.430 1.00 53.81 288 PRO A O 1
ATOM 2267 N N . ALA A 1 289 ? 18.181 21.060 -10.956 1.00 51.25 289 ALA A N 1
ATOM 2268 C CA . ALA A 1 289 ? 19.175 21.788 -10.187 1.00 51.25 289 ALA A CA 1
ATOM 2269 C C . ALA A 1 289 ? 20.151 20.743 -9.642 1.00 51.25 289 ALA A C 1
ATOM 2271 O O . ALA A 1 289 ? 19.722 19.782 -9.006 1.00 51.25 289 ALA A O 1
ATOM 2272 N N . LYS A 1 290 ? 21.447 20.883 -9.942 1.00 42.19 290 LYS A N 1
ATOM 2273 C CA . LYS A 1 290 ? 22.481 19.989 -9.416 1.00 42.19 290 LYS A CA 1
ATOM 2274 C C . LYS A 1 290 ? 22.410 20.033 -7.887 1.00 42.19 290 LYS A C 1
ATOM 2276 O O . LYS A 1 290 ? 22.988 20.926 -7.274 1.00 42.19 290 LYS A O 1
ATOM 2281 N N . ALA A 1 291 ? 21.687 19.098 -7.275 1.00 41.22 291 ALA A N 1
ATOM 2282 C CA . ALA A 1 291 ? 21.758 18.868 -5.847 1.00 41.22 291 ALA A CA 1
ATOM 2283 C C . ALA A 1 291 ? 23.222 18.541 -5.546 1.00 41.22 291 ALA A C 1
ATOM 2285 O O . ALA A 1 291 ? 23.812 17.676 -6.199 1.00 41.22 291 ALA A O 1
ATOM 2286 N N . GLY A 1 292 ? 23.837 19.304 -4.641 1.00 38.81 292 GLY A N 1
ATOM 2287 C CA . GLY A 1 292 ? 25.227 19.115 -4.249 1.00 38.81 292 GLY A CA 1
ATOM 2288 C C . GLY A 1 292 ? 25.461 17.656 -3.877 1.00 38.81 292 GLY A C 1
ATOM 2289 O O . GLY A 1 292 ? 24.951 17.174 -2.870 1.00 38.81 292 GLY A O 1
ATOM 2290 N N . VAL A 1 293 ? 26.198 16.949 -4.730 1.00 36.44 293 VAL A N 1
ATOM 2291 C CA . VAL A 1 293 ? 26.522 15.538 -4.553 1.00 36.44 293 VAL A CA 1
ATOM 2292 C C . VAL A 1 293 ? 27.410 15.417 -3.319 1.00 36.44 293 VAL A C 1
ATOM 2294 O O . VAL A 1 293 ? 28.599 15.738 -3.349 1.00 36.44 293 VAL A O 1
ATOM 2297 N N . GLY A 1 294 ? 26.825 14.929 -2.225 1.00 37.94 294 GLY A N 1
ATOM 2298 C CA . GLY A 1 294 ? 27.578 14.226 -1.199 1.00 37.94 294 GLY A CA 1
ATOM 2299 C C . GLY A 1 294 ? 28.322 13.068 -1.861 1.00 37.94 294 GLY A C 1
ATOM 2300 O O . GLY A 1 294 ? 27.749 12.342 -2.671 1.00 37.94 294 GLY A O 1
ATOM 2301 N N . LYS A 1 295 ? 29.619 12.944 -1.565 1.00 31.88 295 LYS A N 1
ATOM 2302 C CA . LYS A 1 295 ? 30.536 11.932 -2.106 1.00 31.88 295 LYS A CA 1
ATOM 2303 C C . LYS A 1 295 ? 29.973 10.511 -1.937 1.00 31.88 295 LYS A C 1
ATOM 2305 O O . LYS A 1 295 ? 30.227 9.858 -0.932 1.00 31.88 295 LYS A O 1
ATOM 2310 N N . GLY A 1 296 ? 29.253 10.028 -2.943 1.00 31.81 296 GLY A N 1
ATOM 2311 C CA . GLY A 1 296 ? 28.936 8.621 -3.154 1.00 31.81 296 GLY A CA 1
ATOM 2312 C C . GLY A 1 296 ? 29.746 8.114 -4.341 1.00 31.81 296 GLY A C 1
ATOM 2313 O O . GLY A 1 296 ? 29.559 8.572 -5.467 1.00 31.81 296 GLY A O 1
ATOM 2314 N N . ASN A 1 297 ? 30.681 7.198 -4.094 1.00 38.66 297 ASN A N 1
ATOM 2315 C CA . ASN A 1 297 ? 31.420 6.507 -5.147 1.00 38.66 297 ASN A CA 1
ATOM 2316 C C . ASN A 1 297 ? 30.455 5.619 -5.947 1.00 38.66 297 ASN A C 1
ATOM 2318 O O . ASN A 1 297 ? 30.057 4.559 -5.478 1.00 38.66 297 ASN A O 1
ATOM 2322 N N . GLY A 1 298 ? 30.101 6.043 -7.159 1.00 33.59 298 GLY A N 1
ATOM 2323 C CA . GLY A 1 298 ? 29.268 5.262 -8.071 1.00 33.59 298 GLY A CA 1
ATOM 2324 C C . GLY A 1 298 ? 29.094 5.972 -9.407 1.00 33.59 298 GLY A C 1
ATOM 2325 O O . GLY A 1 298 ? 28.152 6.728 -9.609 1.00 33.59 298 GLY A O 1
ATOM 2326 N N . SER A 1 299 ? 30.037 5.775 -10.325 1.00 38.09 299 SER A N 1
ATOM 2327 C CA . SER A 1 299 ? 30.027 6.394 -11.650 1.00 38.09 299 SER A CA 1
ATOM 2328 C C . SER A 1 299 ? 28.933 5.813 -12.552 1.00 38.09 299 SER A C 1
ATOM 2330 O O . SER A 1 299 ? 29.036 4.655 -12.952 1.00 38.09 299 SER A O 1
ATOM 2332 N N . SER A 1 300 ? 27.955 6.620 -12.967 1.00 36.09 300 SER A N 1
ATOM 2333 C CA . SER A 1 300 ? 27.211 6.400 -14.222 1.00 36.09 300 SER A CA 1
ATOM 2334 C C . SER A 1 300 ? 26.465 7.663 -14.680 1.00 36.09 300 SER A C 1
ATOM 2336 O O . SER A 1 300 ? 25.245 7.747 -14.649 1.00 36.09 300 SER A O 1
ATOM 2338 N N . GLY A 1 301 ? 27.223 8.666 -15.134 1.00 42.22 301 GLY A N 1
ATOM 2339 C CA . GLY A 1 301 ? 26.709 9.710 -16.031 1.00 42.22 301 GLY A CA 1
ATOM 2340 C C . GLY A 1 301 ? 26.998 9.354 -17.499 1.00 42.22 301 GLY A C 1
ATOM 2341 O O . GLY A 1 301 ? 27.918 8.566 -17.752 1.00 42.22 301 GLY A O 1
ATOM 2342 N N . PRO A 1 302 ? 26.255 9.908 -18.476 1.00 37.28 302 PRO A N 1
ATOM 2343 C CA . PRO A 1 302 ? 26.473 9.630 -19.894 1.00 37.28 302 PRO A CA 1
ATOM 2344 C C . PRO A 1 302 ? 27.888 10.068 -20.303 1.00 37.28 302 PRO A C 1
ATOM 2346 O O . PRO A 1 302 ? 28.268 11.230 -20.159 1.00 37.28 302 PRO A O 1
ATOM 2349 N N . ARG A 1 303 ? 28.701 9.112 -20.768 1.00 53.72 303 ARG A N 1
ATOM 2350 C CA . ARG A 1 303 ? 30.084 9.357 -21.198 1.00 53.72 303 ARG A CA 1
ATOM 2351 C C . ARG A 1 303 ? 30.072 10.034 -22.567 1.00 53.72 303 ARG A C 1
ATOM 2353 O O . ARG A 1 303 ? 29.775 9.384 -23.563 1.00 53.72 303 ARG A O 1
ATOM 2360 N N . VAL A 1 304 ? 30.437 11.313 -22.620 1.00 63.19 304 VAL A N 1
ATOM 2361 C CA . VAL A 1 304 ? 30.858 11.956 -23.874 1.00 63.19 304 VAL A CA 1
ATOM 2362 C C . VAL A 1 304 ? 32.113 11.225 -24.366 1.00 63.19 304 VAL A C 1
ATOM 2364 O O . VAL A 1 304 ? 33.043 11.005 -23.582 1.00 63.19 304 VAL A O 1
ATOM 2367 N N . ALA A 1 305 ? 32.109 10.777 -25.623 1.00 74.56 305 ALA A N 1
ATOM 2368 C CA . ALA A 1 305 ? 33.233 10.049 -26.205 1.00 74.56 305 ALA A CA 1
ATOM 2369 C C . ALA A 1 305 ? 34.501 10.933 -26.210 1.00 74.56 305 ALA A C 1
ATOM 2371 O O . ALA A 1 305 ? 34.395 12.122 -26.507 1.00 74.56 305 ALA A O 1
ATOM 2372 N N . PRO A 1 306 ? 35.688 10.400 -25.863 1.00 82.56 306 PRO A N 1
ATOM 2373 C CA . PRO A 1 306 ? 36.930 11.166 -25.936 1.00 82.56 306 PRO A CA 1
ATOM 2374 C C . PRO A 1 306 ? 37.259 11.588 -27.374 1.00 82.56 306 PRO A C 1
ATOM 2376 O O . PRO A 1 306 ? 37.190 10.761 -28.280 1.00 82.56 306 PRO A O 1
ATOM 2379 N N . GLU A 1 307 ? 37.686 12.835 -27.569 1.00 87.50 307 GLU A N 1
ATOM 2380 C CA . GLU A 1 307 ? 38.061 13.377 -28.886 1.00 87.50 307 GLU A CA 1
ATOM 2381 C C . GLU A 1 307 ? 39.592 13.479 -29.034 1.00 87.50 307 GLU A C 1
ATOM 2383 O O . GLU A 1 307 ? 40.255 13.945 -28.100 1.00 87.50 307 GLU A O 1
ATOM 2388 N N . PRO A 1 308 ? 40.190 13.085 -30.174 1.00 89.62 308 PRO A N 1
ATOM 2389 C CA . PRO A 1 308 ? 41.623 13.259 -30.409 1.00 89.62 308 PRO A CA 1
ATOM 2390 C C . PRO A 1 308 ? 42.028 14.736 -30.491 1.00 89.62 308 PRO A C 1
ATOM 2392 O O . PRO A 1 308 ? 41.425 15.513 -31.222 1.00 89.62 308 PRO A O 1
ATOM 2395 N N . VAL A 1 309 ? 43.104 15.118 -29.798 1.00 88.94 309 VAL A N 1
ATOM 2396 C CA . VAL A 1 309 ? 43.629 16.504 -29.803 1.00 88.94 309 VAL A CA 1
ATOM 2397 C C . VAL A 1 309 ? 44.558 16.770 -30.999 1.00 88.94 309 VAL A C 1
ATOM 2399 O O . VAL A 1 309 ? 44.939 17.906 -31.258 1.00 88.94 309 VAL A O 1
ATOM 2402 N N . GLY A 1 310 ? 44.952 15.727 -31.736 1.00 87.56 310 GLY A N 1
ATOM 2403 C CA . GLY A 1 310 ? 45.816 15.851 -32.917 1.00 87.56 310 GLY A CA 1
ATOM 2404 C C . GLY A 1 310 ? 47.312 16.022 -32.618 1.00 87.56 310 GLY A C 1
ATOM 2405 O O . GLY A 1 310 ? 48.086 16.245 -33.542 1.00 87.56 310 GLY A O 1
ATOM 2406 N N . ARG A 1 311 ? 47.748 15.880 -31.356 1.00 92.44 311 ARG A N 1
ATOM 2407 C CA . ARG A 1 311 ? 49.173 15.865 -30.971 1.00 92.44 311 ARG A CA 1
ATOM 2408 C C . ARG A 1 311 ? 49.523 14.675 -30.072 1.00 92.44 311 ARG A C 1
ATOM 2410 O O . ARG A 1 311 ? 48.665 14.155 -29.354 1.00 92.44 311 ARG A O 1
ATOM 2417 N N . ALA A 1 312 ? 50.786 14.258 -30.122 1.00 93.38 312 ALA A N 1
ATOM 2418 C CA . ALA A 1 312 ? 51.323 13.162 -29.320 1.00 93.38 312 ALA A CA 1
ATOM 2419 C C . ALA A 1 312 ? 51.686 13.613 -27.895 1.00 93.38 312 ALA A C 1
ATOM 2421 O O . ALA A 1 312 ? 52.039 14.767 -27.650 1.00 93.38 312 ALA A O 1
ATOM 2422 N N . CYS A 1 313 ? 51.604 12.682 -26.949 1.00 90.50 313 CYS A N 1
ATOM 2423 C CA . CYS A 1 313 ? 51.972 12.877 -25.558 1.00 90.50 313 CYS A CA 1
ATOM 2424 C C . CYS A 1 313 ? 53.485 13.113 -25.443 1.00 90.50 313 CYS A C 1
ATOM 2426 O O . CYS A 1 313 ? 54.257 12.247 -25.862 1.00 90.50 313 CYS A O 1
ATOM 2428 N N . PRO A 1 314 ? 53.939 14.204 -24.804 1.00 91.00 314 PRO A N 1
ATOM 2429 C CA . PRO A 1 314 ? 55.365 14.509 -24.687 1.00 91.00 314 PRO A CA 1
ATOM 2430 C C . PRO A 1 314 ? 56.122 13.533 -23.771 1.00 91.00 314 PRO A C 1
ATOM 2432 O O . PRO A 1 314 ? 57.345 13.509 -23.794 1.00 91.00 314 PRO A O 1
ATOM 2435 N N . GLN A 1 315 ? 55.416 12.727 -22.966 1.00 90.25 315 GLN A N 1
ATOM 2436 C CA . GLN A 1 315 ? 56.040 11.756 -22.059 1.00 90.25 315 GLN A CA 1
ATOM 2437 C C . GLN A 1 315 ? 56.209 10.356 -22.660 1.00 90.25 315 GLN A C 1
ATOM 2439 O O . GLN A 1 315 ? 57.084 9.619 -22.224 1.00 90.25 315 GLN A O 1
ATOM 2444 N N . CYS A 1 316 ? 55.358 9.948 -23.604 1.00 90.56 316 CYS A N 1
ATOM 2445 C CA . CYS A 1 316 ? 55.366 8.563 -24.105 1.00 90.56 316 CYS A CA 1
ATOM 2446 C C . CYS A 1 316 ? 55.016 8.411 -25.591 1.00 90.56 316 CYS A C 1
ATOM 2448 O O . CYS A 1 316 ? 54.870 7.291 -26.068 1.00 90.56 316 CYS A O 1
ATOM 2450 N N . GLY A 1 317 ? 54.806 9.510 -26.321 1.00 88.38 317 GLY A N 1
ATOM 2451 C CA . GLY A 1 317 ? 54.482 9.494 -27.751 1.00 88.38 317 GLY A CA 1
ATOM 2452 C C . GLY A 1 317 ? 53.070 9.013 -28.113 1.00 88.38 317 GLY A C 1
ATOM 2453 O O . GLY A 1 317 ? 52.676 9.130 -29.267 1.00 88.38 317 GLY A O 1
ATOM 2454 N N . SER A 1 318 ? 52.280 8.509 -27.158 1.00 91.31 318 SER A N 1
ATOM 2455 C CA . SER A 1 318 ? 50.895 8.057 -27.398 1.00 91.31 318 SER A CA 1
ATOM 2456 C C . SER A 1 318 ? 49.934 9.220 -27.680 1.00 91.31 318 SER A C 1
ATOM 2458 O O . SER A 1 318 ? 50.215 10.360 -27.317 1.00 91.31 318 SER A O 1
ATOM 2460 N N . GLN A 1 319 ? 48.774 8.958 -28.287 1.00 93.44 319 GLN A N 1
ATOM 2461 C CA . GLN A 1 319 ? 47.807 10.004 -28.641 1.00 93.44 319 GLN A CA 1
ATOM 2462 C C . GLN A 1 319 ? 47.210 10.700 -27.401 1.00 93.44 319 GLN A C 1
ATO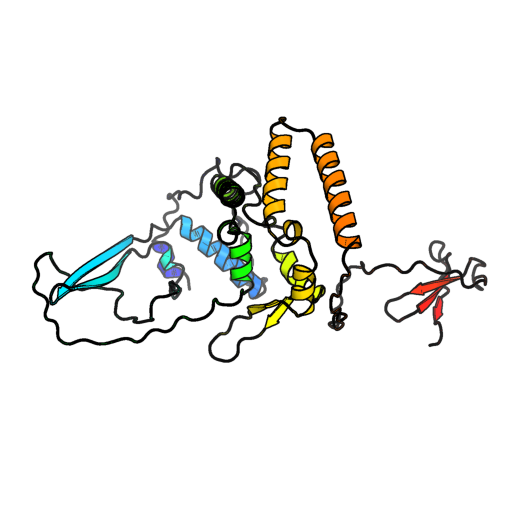M 2464 O O . GLN A 1 319 ? 46.912 10.068 -26.380 1.00 93.44 319 GLN A O 1
ATOM 2469 N N . LEU A 1 320 ? 47.038 12.025 -27.481 1.00 93.38 320 LEU A N 1
ATOM 2470 C CA . LEU A 1 320 ? 46.318 12.805 -26.476 1.00 93.38 320 LEU A CA 1
ATOM 2471 C C . LEU A 1 320 ? 44.829 12.904 -26.816 1.00 93.38 320 LEU A C 1
ATOM 2473 O O . LEU A 1 320 ? 44.460 13.247 -27.941 1.00 93.38 320 LEU A O 1
ATOM 2477 N N . MET A 1 321 ? 43.989 12.667 -25.809 1.00 91.25 321 MET A N 1
ATOM 2478 C CA . MET A 1 321 ? 42.532 12.677 -25.927 1.00 91.25 321 MET A CA 1
ATOM 2479 C C . MET A 1 321 ? 41.929 13.732 -24.999 1.00 91.25 321 MET A C 1
ATOM 2481 O O . MET A 1 321 ? 42.247 13.761 -23.807 1.00 91.25 321 MET A O 1
ATOM 2485 N N . LYS A 1 322 ? 41.015 14.554 -25.512 1.00 90.38 322 LYS A N 1
ATOM 2486 C CA . LYS A 1 322 ? 40.170 15.447 -24.718 1.00 90.38 322 LYS A CA 1
ATOM 2487 C C . LYS A 1 322 ? 39.069 14.620 -24.058 1.00 90.38 322 LYS A C 1
ATOM 2489 O O . LYS A 1 322 ? 38.356 13.868 -24.719 1.00 90.38 322 LYS A O 1
ATOM 2494 N N . ARG A 1 323 ? 38.959 14.717 -22.737 1.00 87.44 323 ARG A N 1
ATOM 2495 C CA . ARG A 1 323 ? 38.057 13.932 -21.885 1.00 87.44 323 ARG A CA 1
ATOM 2496 C C . ARG A 1 323 ? 37.303 14.861 -20.948 1.00 87.44 323 ARG A C 1
ATOM 2498 O O . ARG A 1 323 ? 37.803 15.922 -20.592 1.00 87.44 323 ARG A O 1
ATOM 2505 N N . MET A 1 324 ? 36.124 14.434 -20.508 1.00 81.06 324 MET A N 1
ATOM 2506 C CA . MET A 1 324 ? 35.346 15.164 -19.510 1.00 81.06 324 MET A CA 1
ATOM 2507 C C . MET A 1 324 ? 35.538 14.537 -18.126 1.00 81.06 324 MET A C 1
ATOM 2509 O O . MET A 1 324 ? 35.216 13.366 -17.924 1.00 81.06 324 MET A O 1
ATOM 2513 N N . GLY A 1 325 ? 36.094 15.302 -17.185 1.00 76.12 325 GLY A N 1
ATOM 2514 C CA . GLY A 1 325 ? 36.253 14.912 -15.782 1.00 76.12 325 GLY A CA 1
ATOM 2515 C C . GLY A 1 325 ? 35.290 15.667 -14.865 1.00 76.12 325 GLY A C 1
ATOM 2516 O O . GLY A 1 325 ? 34.590 16.581 -15.295 1.00 76.12 325 GLY A O 1
ATOM 2517 N N . GLY A 1 326 ? 35.282 15.320 -13.574 1.00 69.81 326 GLY A N 1
ATOM 2518 C CA . GLY A 1 326 ? 34.431 15.986 -12.574 1.00 69.81 326 GLY A CA 1
ATOM 2519 C C . GLY A 1 326 ? 34.689 17.494 -12.419 1.00 69.81 326 GLY A C 1
ATOM 2520 O O . GLY A 1 326 ? 33.787 18.216 -12.011 1.00 69.81 326 GLY A O 1
ATOM 2521 N N . ASN A 1 327 ? 35.881 17.965 -12.805 1.00 74.06 327 ASN A N 1
ATOM 2522 C CA . ASN A 1 327 ? 36.306 19.368 -12.716 1.00 74.06 327 ASN A CA 1
ATOM 2523 C C . ASN A 1 327 ? 36.290 20.109 -14.069 1.00 74.06 327 ASN A C 1
ATOM 2525 O O . ASN A 1 327 ? 36.794 21.223 -14.140 1.00 74.06 327 ASN A O 1
ATOM 2529 N N . GLY A 1 328 ? 35.757 19.509 -15.141 1.00 78.81 328 GLY A N 1
ATOM 2530 C CA . GLY A 1 328 ? 35.770 20.106 -16.482 1.00 78.81 328 GLY A CA 1
ATOM 2531 C C . GLY A 1 328 ? 36.503 19.269 -17.540 1.00 78.81 328 GLY A C 1
ATOM 2532 O O . GLY A 1 328 ? 36.934 18.141 -17.258 1.00 78.81 328 GLY A O 1
ATOM 2533 N N . PRO A 1 329 ? 36.621 19.789 -18.776 1.00 86.06 329 PRO A N 1
ATOM 2534 C CA . PRO A 1 329 ? 37.370 19.137 -19.840 1.00 86.06 329 PRO A CA 1
ATOM 2535 C C . PRO A 1 329 ? 38.876 19.175 -19.552 1.00 86.06 329 PRO A C 1
ATOM 2537 O O . PRO A 1 329 ? 39.436 20.198 -19.169 1.00 86.06 329 PRO A O 1
ATOM 2540 N N . PHE A 1 330 ? 39.549 18.053 -19.773 1.00 91.75 330 PHE A N 1
ATOM 2541 C CA . PHE A 1 330 ? 40.998 17.933 -19.646 1.00 91.75 330 PHE A CA 1
ATOM 2542 C C . PHE A 1 330 ? 41.554 17.079 -20.784 1.00 91.75 330 PHE A C 1
ATOM 2544 O O . PHE A 1 330 ? 40.846 16.265 -21.379 1.00 91.75 330 PHE A O 1
ATOM 2551 N N . ILE A 1 331 ? 42.831 17.253 -21.092 1.00 92.06 331 ILE A N 1
ATOM 2552 C CA . ILE A 1 331 ? 43.558 16.435 -22.056 1.00 92.06 331 ILE A CA 1
ATOM 2553 C C . ILE A 1 331 ? 44.302 15.353 -21.277 1.00 92.06 331 ILE A C 1
ATOM 2555 O O . ILE A 1 331 ? 45.043 15.652 -20.344 1.00 92.06 331 ILE A O 1
ATOM 2559 N N . GLY A 1 332 ? 44.105 14.091 -21.648 1.00 91.81 332 GLY A N 1
ATOM 2560 C CA . GLY A 1 332 ? 44.762 12.944 -21.025 1.00 91.81 332 GLY A CA 1
ATOM 2561 C C . GLY A 1 332 ? 45.396 12.019 -22.055 1.00 91.81 332 GLY A C 1
ATOM 2562 O O . GLY A 1 332 ? 44.844 11.803 -23.137 1.00 91.81 332 GLY A O 1
ATOM 2563 N N . CYS A 1 333 ? 46.547 11.452 -21.702 1.00 92.38 333 CYS A N 1
ATOM 2564 C CA . CYS A 1 333 ? 47.230 10.460 -22.526 1.00 92.38 333 CYS A CA 1
ATOM 2565 C C . CYS A 1 333 ? 46.430 9.151 -22.628 1.00 92.38 333 CYS A C 1
ATOM 2567 O O . CYS A 1 333 ? 45.945 8.628 -21.624 1.00 92.38 333 CYS A O 1
ATOM 2569 N N . GLU A 1 334 ? 46.315 8.581 -23.829 1.00 90.81 334 GLU A N 1
ATOM 2570 C CA . GLU A 1 334 ? 45.704 7.260 -24.020 1.00 90.81 334 GLU A CA 1
ATOM 2571 C C . GLU A 1 334 ? 46.552 6.120 -23.424 1.00 90.81 334 GLU A C 1
ATOM 2573 O O . GLU A 1 334 ? 46.006 5.161 -22.876 1.00 90.81 334 GLU A O 1
ATOM 2578 N N . GLY A 1 335 ? 47.879 6.291 -23.396 1.00 84.31 335 GLY A N 1
ATOM 2579 C CA . GLY A 1 335 ? 48.848 5.393 -22.754 1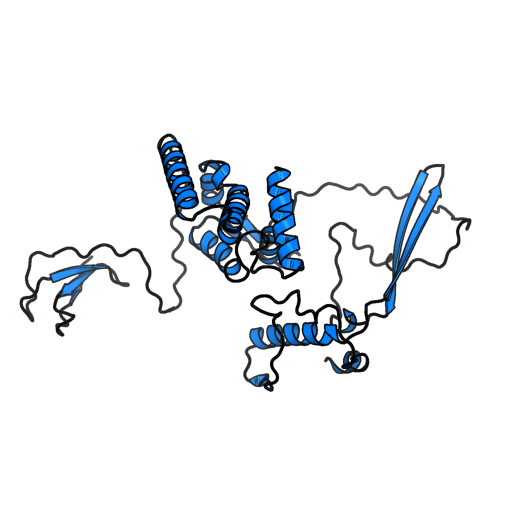.00 84.31 335 GLY A CA 1
ATOM 2580 C C . GLY A 1 335 ? 48.803 5.381 -21.219 1.00 84.31 335 GLY A C 1
ATOM 2581 O O . GLY A 1 335 ? 49.738 4.921 -20.568 1.00 84.31 335 GLY A O 1
ATOM 2582 N N . PHE A 1 336 ? 47.741 5.891 -20.588 1.00 85.62 336 PHE A N 1
ATOM 2583 C CA . PHE A 1 336 ? 47.624 5.853 -19.127 1.00 85.62 336 PHE A CA 1
ATOM 2584 C C . PHE A 1 336 ? 47.506 4.429 -18.574 1.00 85.62 336 PHE A C 1
ATOM 2586 O O . PHE A 1 336 ? 47.969 4.154 -17.469 1.00 85.62 336 PHE A O 1
ATOM 2593 N N . ARG A 1 337 ? 46.938 3.502 -19.358 1.00 80.38 337 ARG A N 1
ATOM 2594 C CA . ARG A 1 337 ? 46.844 2.079 -18.987 1.00 80.38 337 ARG A CA 1
ATOM 2595 C C . ARG A 1 337 ? 48.204 1.385 -18.965 1.00 80.38 337 ARG A C 1
ATOM 2597 O O . ARG A 1 337 ? 48.370 0.421 -18.231 1.00 80.38 337 ARG A O 1
ATOM 2604 N N . SER A 1 338 ? 49.163 1.892 -19.736 1.00 82.19 338 SER A N 1
ATOM 2605 C CA . SER A 1 338 ? 50.561 1.456 -19.743 1.00 82.19 338 SER A CA 1
ATOM 2606 C C . SER A 1 338 ? 51.447 2.278 -18.793 1.00 82.19 338 SER A C 1
ATOM 2608 O O . SER A 1 338 ? 52.663 2.124 -18.807 1.00 82.19 338 SER A O 1
ATOM 2610 N N . GLY A 1 339 ? 50.853 3.122 -17.936 1.00 84.88 339 GLY A N 1
ATOM 2611 C CA . GLY A 1 339 ? 51.543 3.815 -16.843 1.00 84.88 339 GLY A CA 1
ATOM 2612 C C . GLY A 1 339 ? 51.842 5.301 -17.071 1.00 84.88 339 GLY A C 1
ATOM 2613 O O . GLY A 1 339 ? 52.364 5.951 -16.165 1.00 84.88 339 GLY A O 1
ATOM 2614 N N . CYS A 1 340 ? 51.496 5.881 -18.226 1.00 87.94 340 CYS A N 1
ATOM 2615 C CA . CYS A 1 340 ? 51.715 7.309 -18.482 1.00 87.94 340 CYS A CA 1
ATOM 2616 C C . CYS A 1 340 ? 50.736 8.193 -17.683 1.00 87.94 340 CYS A C 1
ATOM 2618 O O . CYS A 1 340 ? 49.521 8.043 -17.784 1.00 87.94 340 CYS A O 1
ATOM 2620 N N . LYS A 1 341 ? 51.246 9.165 -16.916 1.00 89.81 341 LYS A N 1
ATOM 2621 C CA . LYS A 1 341 ? 50.422 10.049 -16.064 1.00 89.81 341 LYS A CA 1
ATOM 2622 C C . LYS A 1 341 ? 50.224 11.458 -16.630 1.00 89.81 341 LYS A C 1
ATOM 2624 O O . LYS A 1 341 ? 49.805 12.352 -15.902 1.00 89.81 341 LYS A O 1
ATOM 2629 N N . TYR A 1 342 ? 50.528 11.673 -17.908 1.00 89.38 342 TYR A N 1
ATOM 2630 C CA . TYR A 1 342 ? 50.411 12.991 -18.522 1.00 89.38 342 TYR A CA 1
ATOM 2631 C C . TYR A 1 342 ? 48.948 13.450 -18.625 1.00 89.38 342 TYR A C 1
ATOM 2633 O O . TYR A 1 342 ? 48.116 12.790 -19.262 1.00 89.38 342 TYR A O 1
ATOM 2641 N N . THR A 1 343 ? 48.670 14.615 -18.041 1.00 90.94 343 THR A N 1
ATOM 2642 C CA . THR A 1 343 ? 47.392 15.328 -18.136 1.00 90.94 343 THR A CA 1
ATOM 2643 C C . THR A 1 343 ? 47.627 16.829 -18.252 1.00 90.94 343 THR A C 1
ATOM 2645 O O . THR A 1 343 ? 48.526 17.357 -17.602 1.00 90.94 343 THR A O 1
ATOM 2648 N N . GLU A 1 344 ? 46.779 17.519 -19.003 1.00 88.56 344 GLU A N 1
ATOM 2649 C CA . GLU A 1 344 ? 46.794 18.974 -19.164 1.00 88.56 344 GLU A CA 1
ATOM 2650 C C . GLU A 1 344 ? 45.367 19.511 -19.008 1.00 88.56 344 GLU A C 1
ATOM 2652 O O . GLU A 1 344 ? 44.413 18.897 -19.490 1.00 88.56 344 GLU A O 1
ATOM 2657 N N . GLN A 1 345 ? 45.192 20.632 -18.307 1.00 84.38 345 GLN A N 1
ATOM 2658 C CA . GLN A 1 345 ? 43.879 21.269 -18.226 1.00 84.38 345 GLN A CA 1
ATOM 2659 C C . GLN A 1 345 ? 43.599 22.060 -19.498 1.00 84.38 345 GLN A C 1
ATOM 2661 O O . GLN A 1 345 ? 44.460 22.789 -19.982 1.00 84.38 345 GLN A O 1
ATOM 2666 N N . VAL A 1 346 ? 42.383 21.931 -20.028 1.00 79.56 346 VAL A N 1
ATOM 2667 C CA . VAL A 1 346 ? 41.928 22.808 -21.106 1.00 79.56 346 VAL A CA 1
ATOM 2668 C C . VAL A 1 346 ? 41.570 24.136 -20.446 1.00 79.56 346 VAL A C 1
ATOM 2670 O O . VAL A 1 346 ? 40.663 24.167 -19.616 1.00 79.56 346 VAL A O 1
ATOM 2673 N N . ALA A 1 347 ? 42.318 25.200 -20.751 1.00 61.78 347 ALA A N 1
ATOM 2674 C CA . ALA A 1 347 ? 41.976 26.546 -20.294 1.00 61.78 347 ALA A CA 1
ATOM 2675 C C . ALA A 1 347 ? 40.542 26.890 -20.735 1.00 61.78 347 ALA A C 1
ATOM 2677 O O . ALA A 1 347 ? 40.132 26.498 -21.831 1.00 61.78 347 ALA A O 1
ATOM 2678 N N . ALA A 1 348 ? 39.794 27.538 -19.838 1.00 51.78 348 ALA A N 1
ATOM 2679 C CA . ALA A 1 348 ? 38.388 27.888 -20.034 1.00 51.78 348 ALA A CA 1
ATOM 2680 C C . ALA A 1 348 ? 38.170 28.808 -21.239 1.00 51.78 348 ALA A C 1
ATOM 2682 O O . ALA A 1 348 ? 39.014 29.712 -21.442 1.00 51.78 348 ALA A O 1
#

pLDDT: mean 82.8, std 15.97, range [31.81, 96.56]